Protein AF-A0A0G1YKZ6-F1 (afdb_monomer)

Sequence (191 aa):
MPLIDSRGLFLHATPQAVPLQMFAFTFVRNPLSWYQSHWAYCTKNKRWNEHNPFERQCASDNFHQFLRNALTYFPGGVSNMYRGYLGEEYTLPGGFVGRQERLVEDLILALRMAGETFDETSIRRTPPANLAARLDDFQHRCLYTAELLWEMMQSEGHAMRSLGYDREDLSCFLDQRKHSPLPATNHSTRS

Radius of gyration: 18.94 Å; Cα contacts (8 Å, |Δi|>4): 198; chains: 1; bounding box: 71×39×41 Å

Secondary structure (DSSP, 8-state):
-PPPPTT-------GGGS-TTS--EEEE--HHHHHHHHHHHHHHHT---TTSHHHHHH--SSHHHHHHHHHHH-TTHHHHHHHHHHTTTT--TTSEEEEGGGHHHHHHHHHHHTT----HHHHHHSPPP--GGGSHHHHTTSPBPHHHHHHHHHHTHHHHHHTT-TTS--GGGB-TT---PPPP-------

Foldseek 3Di:
DFDADPLRDGDDCALVNDDLPAADEDADEDQLVVLLLVLLVCLVVVNQDCSDPLSVQLDDPASVSSLVSCCVPPQLNSVVVCCRRCPQLSHRNNYYYHYPVCCLVRVVVRCVSNVHDDDSVVSVPDDDPSCSCVPPVNVQRQADAPVSVVSNCVSNVSCCVSVVVVPDDPVSRHPPVDDDDDDDDPPPPDD

Mean predicted aligned error: 9.51 Å

pLDDT: mean 82.07, std 19.81, range [26.0, 98.38]

Structure (mmCIF, N/CA/C/O backbone):
data_AF-A0A0G1YKZ6-F1
#
_entry.id   AF-A0A0G1YKZ6-F1
#
loop_
_atom_site.group_PDB
_atom_site.id
_atom_site.type_symbol
_atom_site.label_atom_id
_atom_site.label_alt_id
_atom_site.label_comp_id
_atom_site.label_asym_id
_atom_site.label_entity_id
_atom_site.label_seq_id
_atom_site.pdbx_PDB_ins_code
_atom_site.Cartn_x
_atom_site.Cartn_y
_atom_site.Cartn_z
_atom_site.occupancy
_atom_site.B_iso_or_equiv
_atom_site.auth_seq_id
_atom_site.auth_comp_id
_atom_site.auth_asym_id
_atom_site.auth_atom_id
_atom_site.pdbx_PDB_model_num
ATOM 1 N N . MET A 1 1 ? -24.877 10.639 -2.742 1.00 26.00 1 MET A N 1
ATOM 2 C CA . MET A 1 1 ? -23.968 11.266 -3.726 1.00 26.00 1 MET A CA 1
ATOM 3 C C . MET A 1 1 ? -22.581 11.327 -3.108 1.00 26.00 1 MET A C 1
ATOM 5 O O . MET A 1 1 ? -22.472 11.941 -2.055 1.00 26.00 1 MET A O 1
ATOM 9 N N . PRO A 1 2 ? -21.558 10.667 -3.672 1.00 27.84 2 PRO A N 1
ATOM 10 C CA . PRO A 1 2 ? -20.190 10.821 -3.188 1.00 27.84 2 PRO A CA 1
ATOM 11 C C . PRO A 1 2 ? -19.616 12.164 -3.671 1.00 27.84 2 PRO A C 1
ATOM 13 O O . PRO A 1 2 ? -19.809 12.541 -4.826 1.00 27.84 2 PRO A O 1
ATOM 16 N N . LEU A 1 3 ? -18.954 12.897 -2.775 1.00 30.42 3 LEU A N 1
ATOM 17 C CA . LEU A 1 3 ? -18.292 14.173 -3.066 1.00 30.42 3 LEU A CA 1
ATOM 18 C C . LEU A 1 3 ? -16.936 13.893 -3.728 1.00 30.42 3 LEU A C 1
ATOM 20 O O . LEU A 1 3 ? -16.098 13.214 -3.154 1.00 30.42 3 LEU A O 1
ATOM 24 N N . ILE A 1 4 ? -16.720 14.377 -4.945 1.00 28.91 4 ILE A N 1
ATOM 25 C CA . ILE A 1 4 ? -15.466 14.189 -5.686 1.00 28.91 4 ILE A CA 1
ATOM 26 C C . ILE A 1 4 ? -14.576 15.423 -5.441 1.00 28.91 4 ILE A C 1
ATOM 28 O O . ILE A 1 4 ? -15.020 16.547 -5.666 1.00 28.91 4 ILE A O 1
ATOM 32 N N . ASP A 1 5 ? -13.343 15.218 -4.960 1.00 43.19 5 ASP A N 1
ATOM 33 C CA . ASP A 1 5 ? -12.266 16.232 -4.937 1.00 43.19 5 ASP A CA 1
ATOM 34 C C . ASP A 1 5 ? -11.938 16.648 -6.388 1.00 43.19 5 ASP A C 1
ATOM 36 O O . ASP A 1 5 ? -12.015 15.829 -7.306 1.00 43.19 5 ASP A O 1
ATOM 40 N N . SER A 1 6 ? -11.545 17.907 -6.611 1.00 35.72 6 SER A N 1
ATOM 41 C CA . SER A 1 6 ? -11.169 18.479 -7.918 1.00 35.72 6 SER A CA 1
ATOM 42 C C . SER A 1 6 ? -10.059 17.732 -8.690 1.00 35.72 6 SER A C 1
ATOM 44 O O . SER A 1 6 ? -9.779 18.076 -9.836 1.00 35.72 6 SER A O 1
ATOM 46 N N . ARG A 1 7 ? -9.451 16.696 -8.103 1.00 42.34 7 ARG A N 1
ATOM 47 C CA . ARG A 1 7 ? -8.435 15.797 -8.672 1.00 42.34 7 ARG A CA 1
ATOM 48 C C . ARG A 1 7 ? -8.962 14.406 -9.050 1.00 42.34 7 ARG A C 1
ATOM 50 O O . ARG A 1 7 ? -8.168 13.553 -9.433 1.00 42.34 7 ARG A O 1
ATOM 57 N N . GLY A 1 8 ? -10.270 14.148 -8.953 1.00 33.25 8 GLY A N 1
ATOM 58 C CA . GLY A 1 8 ? -10.884 12.904 -9.446 1.00 33.25 8 GLY A CA 1
ATOM 59 C C . GLY A 1 8 ? -10.509 11.635 -8.666 1.00 33.25 8 GLY A C 1
ATOM 60 O O . GLY A 1 8 ? -10.715 10.527 -9.156 1.00 33.25 8 GLY A O 1
ATOM 61 N N . LEU A 1 9 ? -9.967 11.777 -7.455 1.00 37.47 9 LEU A N 1
ATOM 62 C CA . LEU A 1 9 ? -9.686 10.659 -6.558 1.00 37.47 9 LEU A CA 1
ATOM 63 C C . LEU A 1 9 ? -10.944 10.312 -5.756 1.00 37.47 9 LEU A C 1
ATOM 65 O O . LEU A 1 9 ? -11.573 11.180 -5.150 1.00 37.47 9 LEU A O 1
ATOM 69 N N . PHE A 1 10 ? -11.308 9.028 -5.757 1.00 38.62 10 PHE A N 1
ATOM 70 C CA . PHE A 1 10 ? -12.298 8.471 -4.837 1.00 38.62 10 PHE A CA 1
ATOM 71 C C . PHE A 1 10 ? -11.943 8.889 -3.402 1.00 38.62 10 PHE A C 1
ATOM 73 O O . PHE A 1 10 ? -10.772 8.834 -3.030 1.00 38.62 10 PHE A O 1
ATOM 80 N N . LEU A 1 11 ? -12.946 9.319 -2.625 1.00 37.94 11 LEU A N 1
ATOM 81 C CA . LEU A 1 11 ? -12.825 9.741 -1.224 1.00 37.94 11 LEU A CA 1
ATOM 82 C C . LEU A 1 11 ? -12.165 8.652 -0.364 1.00 37.94 11 LEU A C 1
ATOM 84 O O . LEU A 1 11 ? -12.834 7.856 0.289 1.00 37.94 11 LEU A O 1
ATOM 88 N N . HIS A 1 12 ? -10.841 8.640 -0.326 1.00 48.47 12 HIS A N 1
ATOM 89 C CA . HIS A 1 12 ? -10.109 8.210 0.847 1.00 48.47 12 HIS A CA 1
ATOM 90 C C . HIS A 1 12 ? -10.133 9.398 1.803 1.00 48.47 12 HIS A C 1
ATOM 92 O O . HIS A 1 12 ? -9.737 10.498 1.415 1.00 48.47 12 HIS A O 1
ATOM 98 N N . ALA A 1 13 ? -10.627 9.207 3.028 1.00 51.19 13 ALA A N 1
ATOM 99 C CA . ALA A 1 13 ? -10.448 10.208 4.069 1.00 51.19 13 ALA A CA 1
ATOM 100 C C . ALA A 1 13 ? -8.939 10.389 4.255 1.00 51.19 13 ALA A C 1
ATOM 102 O O . ALA A 1 13 ? -8.250 9.490 4.737 1.00 51.19 13 ALA A O 1
ATOM 103 N N . THR A 1 14 ? -8.399 11.509 3.781 1.00 57.12 14 THR A N 1
ATOM 104 C CA . THR A 1 14 ? -7.009 11.842 4.064 1.00 57.12 14 THR A CA 1
ATOM 105 C C . THR A 1 14 ? -6.922 12.235 5.541 1.00 57.12 14 THR A C 1
ATOM 107 O O . THR A 1 14 ? -7.917 12.703 6.099 1.00 57.12 14 THR A O 1
ATOM 110 N N . PRO A 1 15 ? -5.775 12.072 6.215 1.00 56.28 15 PRO A N 1
ATOM 111 C CA . PRO A 1 15 ? -5.650 12.435 7.631 1.00 56.28 15 PRO A CA 1
ATOM 112 C C . PRO A 1 15 ? -6.076 13.873 7.927 1.00 56.28 15 PRO A C 1
ATOM 114 O O . PRO A 1 15 ? -6.596 14.159 8.996 1.00 56.28 15 PRO A O 1
ATOM 117 N N . GLN A 1 16 ? -5.903 14.774 6.956 1.00 58.31 16 GLN A N 1
ATOM 118 C CA . GLN A 1 16 ? -6.308 16.175 7.059 1.00 58.31 16 GLN A CA 1
ATOM 119 C C . GLN A 1 16 ? -7.835 16.361 7.084 1.00 58.31 16 GLN A C 1
ATOM 121 O O . GLN A 1 16 ? -8.311 17.409 7.509 1.00 58.31 16 GLN A O 1
ATOM 126 N N . ALA A 1 17 ? -8.600 15.369 6.620 1.00 59.22 17 ALA A N 1
ATOM 127 C CA . ALA A 1 17 ? -10.060 15.377 6.600 1.00 59.22 17 ALA A CA 1
ATOM 128 C C . ALA A 1 17 ? -10.689 14.782 7.872 1.00 59.22 17 ALA A C 1
ATOM 130 O O . ALA A 1 17 ? -11.903 14.884 8.047 1.00 59.22 17 ALA A O 1
ATOM 131 N N . VAL A 1 18 ? -9.895 14.167 8.758 1.00 60.31 18 VAL A N 1
ATOM 132 C CA . VAL A 1 18 ? -10.382 13.615 10.027 1.00 60.31 18 VAL A CA 1
ATOM 133 C C . VAL A 1 18 ? -10.113 14.629 11.143 1.00 60.31 18 VAL A C 1
ATOM 135 O O . VAL A 1 18 ? -8.953 14.953 11.399 1.00 60.31 18 VAL A O 1
ATOM 138 N N . PRO A 1 19 ? -11.148 15.150 11.830 1.00 64.12 19 PRO A N 1
ATOM 139 C CA . PRO A 1 19 ? -10.956 15.926 13.047 1.00 64.12 19 PRO A CA 1
ATOM 140 C C . PRO A 1 19 ? -10.011 15.202 14.012 1.00 64.12 19 PRO A C 1
ATOM 142 O O . PRO A 1 19 ? -10.262 14.050 14.352 1.00 64.12 19 PRO A O 1
ATOM 145 N N . LEU A 1 20 ? -8.977 15.892 14.511 1.00 63.41 20 LEU A N 1
ATOM 146 C CA . LEU A 1 20 ? -7.957 15.340 15.428 1.00 63.41 20 LEU A CA 1
ATOM 147 C C . LEU A 1 20 ? -8.525 14.712 16.721 1.00 63.41 20 LEU A C 1
ATOM 149 O O . LEU A 1 20 ? -7.788 14.114 17.494 1.00 63.41 20 LEU A O 1
ATOM 153 N N . GLN A 1 21 ? -9.821 14.888 16.978 1.00 67.31 21 GLN A N 1
ATOM 154 C CA . GLN A 1 21 ? -10.541 14.390 18.148 1.00 67.31 21 GLN A CA 1
ATOM 155 C C . GLN A 1 21 ? -11.242 13.043 17.901 1.00 67.31 21 GLN A C 1
ATOM 157 O O . GLN A 1 21 ? -11.802 12.481 18.837 1.00 67.31 21 GLN A O 1
ATOM 162 N N . MET A 1 22 ? -11.246 12.527 16.666 1.00 78.50 22 MET A N 1
ATOM 163 C CA . MET A 1 22 ? -11.822 11.219 16.352 1.00 78.50 22 MET A CA 1
ATOM 164 C C . MET A 1 22 ? -10.727 10.170 16.211 1.00 78.50 22 MET A C 1
ATOM 166 O O . MET A 1 22 ? -9.709 10.405 15.560 1.00 78.50 22 MET A O 1
ATOM 170 N N . PHE A 1 23 ? -10.973 8.990 16.777 1.00 88.38 23 PHE A N 1
ATOM 171 C CA . PHE A 1 23 ? -10.120 7.836 16.539 1.00 88.38 23 PHE A CA 1
ATOM 172 C C . PHE A 1 23 ? -10.149 7.474 15.052 1.00 88.38 23 PHE A C 1
ATOM 174 O O . PHE A 1 23 ? -11.215 7.312 14.455 1.00 88.38 23 PHE A O 1
ATOM 181 N N . ALA A 1 24 ? -8.969 7.336 14.462 1.00 89.88 24 ALA A N 1
ATOM 182 C CA . ALA A 1 24 ? -8.803 6.930 13.079 1.00 89.88 24 ALA A CA 1
ATOM 183 C C . ALA A 1 24 ? -7.905 5.702 13.010 1.00 89.88 24 ALA A C 1
ATOM 185 O O . ALA A 1 24 ? -7.005 5.523 13.829 1.00 89.88 24 ALA A O 1
ATOM 186 N N . PHE A 1 25 ? -8.114 4.866 12.003 1.00 93.62 25 PHE A N 1
ATOM 187 C CA . PHE A 1 25 ? -7.194 3.780 11.718 1.00 93.62 25 PHE A CA 1
ATOM 188 C C . PHE A 1 25 ? -7.059 3.548 10.222 1.00 93.62 25 PHE A C 1
ATOM 190 O O . PHE A 1 25 ? -7.939 3.892 9.433 1.00 93.62 25 PHE A O 1
ATOM 197 N N . THR A 1 26 ? -5.933 2.965 9.834 1.00 94.56 26 THR A N 1
ATOM 198 C CA . THR A 1 26 ? -5.672 2.541 8.460 1.00 94.56 26 THR A CA 1
ATOM 199 C C . THR A 1 26 ? -4.834 1.270 8.452 1.00 94.56 26 THR A C 1
ATOM 201 O O . THR A 1 26 ? -4.255 0.893 9.472 1.00 94.56 26 THR A O 1
ATOM 204 N N . PHE A 1 27 ? -4.762 0.612 7.298 1.00 95.69 27 PHE A N 1
ATOM 205 C CA . PHE A 1 27 ? -3.945 -0.576 7.100 1.00 95.69 27 PHE A CA 1
ATOM 206 C C . PHE A 1 27 ? -2.925 -0.328 6.002 1.00 95.69 27 PHE A C 1
ATOM 208 O O . PHE A 1 27 ? -3.261 0.089 4.893 1.00 95.69 27 PHE A O 1
ATOM 215 N N . VAL A 1 28 ? -1.673 -0.628 6.312 1.00 95.94 28 VAL A N 1
ATOM 216 C CA . VAL A 1 28 ? -0.582 -0.674 5.344 1.00 95.94 28 VAL A CA 1
ATOM 217 C C . VAL A 1 28 ? -0.293 -2.120 4.976 1.00 95.94 28 VAL A C 1
ATOM 219 O O . VAL A 1 28 ? -0.638 -3.050 5.695 1.00 95.94 28 VAL A O 1
ATOM 222 N N . ARG A 1 29 ? 0.372 -2.322 3.850 1.00 95.12 29 ARG A N 1
ATOM 223 C CA . ARG A 1 29 ? 0.839 -3.631 3.393 1.00 95.12 29 ARG A CA 1
ATOM 224 C C . ARG A 1 29 ? 2.345 -3.586 3.184 1.00 95.12 29 ARG A C 1
ATOM 226 O O . ARG A 1 29 ? 2.854 -2.521 2.820 1.00 95.12 29 ARG A O 1
ATOM 233 N N . ASN A 1 30 ? 3.035 -4.715 3.340 1.00 95.38 30 ASN A N 1
ATOM 234 C CA . ASN A 1 30 ? 4.440 -4.838 2.965 1.00 95.38 30 ASN A CA 1
ATOM 235 C C . ASN A 1 30 ? 4.622 -4.284 1.533 1.00 95.38 30 ASN A C 1
ATOM 237 O O . ASN A 1 30 ? 3.974 -4.810 0.614 1.00 95.38 30 ASN A O 1
ATOM 241 N N . PRO A 1 31 ? 5.454 -3.239 1.330 1.00 96.38 31 PRO A N 1
ATOM 242 C CA . PRO A 1 31 ? 5.606 -2.572 0.039 1.00 96.38 31 PRO A CA 1
ATOM 243 C C . PRO A 1 31 ? 5.883 -3.518 -1.130 1.00 96.38 31 PRO A C 1
ATOM 245 O O . PRO A 1 31 ? 5.297 -3.361 -2.197 1.00 96.38 31 PRO A O 1
ATOM 248 N N . LEU A 1 32 ? 6.694 -4.557 -0.928 1.00 95.56 32 LEU A N 1
ATOM 249 C CA . LEU A 1 32 ? 7.014 -5.536 -1.970 1.00 95.56 32 LEU A CA 1
ATOM 250 C C . LEU A 1 32 ? 5.774 -6.351 -2.356 1.00 95.56 32 LEU A C 1
ATOM 252 O O . LEU A 1 32 ? 5.409 -6.468 -3.525 1.00 95.56 32 LEU A O 1
ATOM 256 N N . SER A 1 33 ? 5.035 -6.839 -1.362 1.00 92.81 33 SER A N 1
ATOM 257 C CA . SER A 1 33 ? 3.800 -7.579 -1.626 1.00 92.81 33 SER A CA 1
ATOM 258 C C . SER A 1 33 ? 2.694 -6.705 -2.241 1.00 92.81 33 SER A C 1
ATOM 260 O O . SER A 1 33 ? 1.808 -7.222 -2.930 1.00 92.81 33 SER A O 1
ATOM 262 N N . TRP A 1 34 ? 2.736 -5.385 -2.019 1.00 95.12 34 TRP A N 1
ATOM 263 C CA . TRP A 1 34 ? 1.820 -4.435 -2.646 1.00 95.12 34 TRP A CA 1
ATOM 264 C C . TRP A 1 34 ? 2.008 -4.408 -4.164 1.00 95.12 34 TRP A C 1
ATOM 266 O O . TRP A 1 34 ? 1.021 -4.554 -4.885 1.00 95.12 34 TRP A O 1
ATOM 276 N N . TYR A 1 35 ? 3.250 -4.327 -4.657 1.00 95.50 35 TYR A N 1
ATOM 277 C CA . TYR A 1 35 ? 3.538 -4.324 -6.098 1.00 95.50 35 TYR A CA 1
ATOM 278 C C . TYR A 1 35 ? 3.041 -5.597 -6.788 1.00 95.50 35 TYR A C 1
ATOM 280 O O . TYR A 1 35 ? 2.393 -5.510 -7.831 1.00 95.50 35 TYR A O 1
ATOM 288 N N . GLN A 1 36 ? 3.274 -6.772 -6.191 1.00 93.31 36 GLN A N 1
ATOM 289 C CA . GLN A 1 36 ? 2.740 -8.040 -6.708 1.00 93.31 36 GLN A CA 1
ATOM 290 C C . GLN A 1 36 ? 1.213 -8.006 -6.804 1.00 93.31 36 GLN A C 1
ATOM 292 O O . GLN A 1 36 ? 0.634 -8.378 -7.824 1.00 93.31 36 GLN A O 1
ATOM 297 N N . SER A 1 37 ? 0.557 -7.543 -5.738 1.00 90.94 37 SER A N 1
ATOM 298 C CA . SER A 1 37 ? -0.900 -7.483 -5.658 1.00 90.94 37 SER A CA 1
ATOM 299 C C .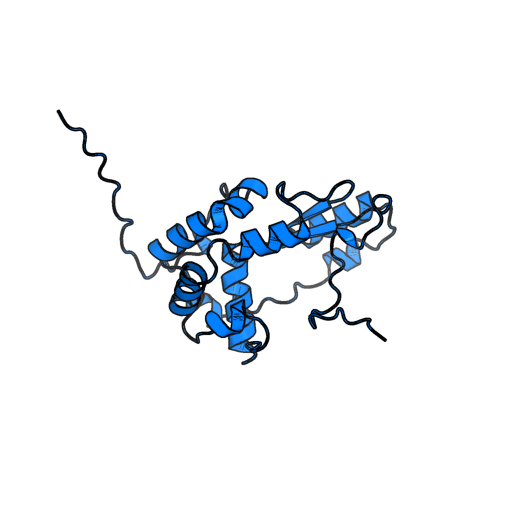 SER A 1 37 ? -1.508 -6.517 -6.660 1.00 90.94 37 SER A C 1
ATOM 301 O O . SER A 1 37 ? -2.494 -6.867 -7.304 1.00 90.94 37 SER A O 1
ATOM 303 N N . HIS A 1 38 ? -0.941 -5.318 -6.772 1.00 92.75 38 HIS A N 1
ATOM 304 C CA . HIS A 1 38 ? -1.394 -4.297 -7.704 1.00 92.75 38 HIS A CA 1
ATOM 305 C C . HIS A 1 38 ? -1.246 -4.810 -9.134 1.00 92.75 38 HIS A C 1
ATOM 307 O O . HIS A 1 38 ? -2.220 -4.853 -9.882 1.00 92.75 38 HIS A O 1
ATOM 313 N N . TRP A 1 39 ? -0.048 -5.271 -9.497 1.00 94.50 39 TRP A N 1
ATOM 314 C CA . TRP A 1 39 ? 0.226 -5.761 -10.841 1.00 94.50 39 TRP A CA 1
ATOM 315 C C . TRP A 1 39 ? -0.687 -6.930 -11.229 1.00 94.50 39 TRP A C 1
ATOM 317 O O . TRP A 1 39 ? -1.272 -6.923 -12.315 1.00 94.50 39 TRP A O 1
ATOM 327 N N . ALA A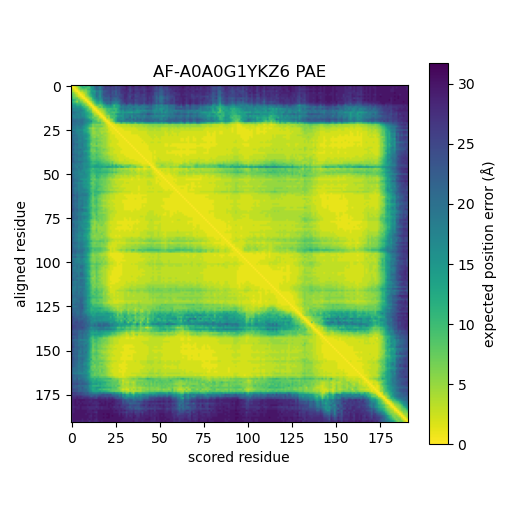 1 40 ? -0.872 -7.904 -10.331 1.00 91.69 40 ALA A N 1
ATOM 328 C CA . ALA A 1 40 ? -1.772 -9.029 -10.565 1.00 91.69 40 ALA A CA 1
ATOM 329 C C . ALA A 1 40 ? -3.230 -8.571 -10.719 1.00 91.69 40 ALA A C 1
ATOM 331 O O . ALA A 1 40 ? -3.933 -9.057 -11.603 1.00 91.69 40 ALA A O 1
ATOM 332 N N . TYR A 1 41 ? -3.688 -7.617 -9.901 1.00 89.50 41 TYR A N 1
ATOM 333 C CA . TYR A 1 41 ? -5.033 -7.052 -10.008 1.00 89.50 41 TYR A CA 1
ATOM 334 C C . TYR A 1 41 ? -5.258 -6.353 -11.358 1.00 89.50 41 TYR A C 1
ATOM 336 O O . TYR A 1 41 ? -6.236 -6.672 -12.041 1.00 89.50 41 TYR A O 1
ATOM 344 N N . CYS A 1 42 ? -4.363 -5.454 -11.772 1.00 90.19 42 CYS A N 1
ATOM 345 C CA . CYS A 1 42 ? -4.517 -4.706 -13.022 1.00 90.19 42 CYS A CA 1
ATOM 346 C C . CYS A 1 42 ? -4.415 -5.624 -14.244 1.00 90.19 42 CYS A C 1
ATOM 348 O O . CYS A 1 42 ? -5.258 -5.557 -15.140 1.00 90.19 42 CYS A O 1
ATOM 350 N N . THR A 1 43 ? -3.457 -6.555 -14.239 1.00 90.12 43 THR A N 1
ATOM 351 C CA . THR A 1 43 ? -3.261 -7.523 -15.329 1.00 90.12 43 THR A CA 1
ATOM 352 C C . THR A 1 43 ? -4.446 -8.482 -15.448 1.00 90.12 43 THR A C 1
ATOM 354 O O . THR A 1 43 ? -4.990 -8.659 -16.538 1.00 90.12 43 THR A O 1
ATOM 357 N N . LYS A 1 44 ? -4.905 -9.072 -14.332 1.00 86.62 44 LYS A N 1
ATOM 358 C CA . LYS A 1 44 ? -6.045 -10.005 -14.325 1.00 86.62 44 LYS A CA 1
ATOM 359 C C . LYS A 1 44 ? -7.311 -9.348 -14.860 1.00 86.62 44 LYS A C 1
ATOM 361 O O . LYS A 1 44 ? -8.035 -9.949 -15.648 1.00 86.62 44 LYS A O 1
ATOM 366 N N . ASN A 1 45 ? -7.586 -8.126 -14.415 1.00 84.38 45 ASN A N 1
ATOM 367 C CA . ASN A 1 45 ? -8.807 -7.424 -14.783 1.00 84.38 45 ASN A CA 1
ATOM 368 C C . ASN A 1 45 ? -8.679 -6.640 -16.096 1.00 84.38 45 ASN A C 1
ATOM 370 O O . ASN A 1 45 ? -9.651 -6.000 -16.489 1.00 84.38 45 ASN A O 1
ATOM 374 N N . LYS A 1 46 ? -7.509 -6.671 -16.760 1.00 84.06 46 LYS A N 1
ATOM 375 C CA . LYS A 1 46 ? -7.175 -5.837 -17.930 1.00 84.06 46 LYS A CA 1
ATOM 376 C C . LYS A 1 46 ? -7.538 -4.366 -17.702 1.00 84.06 46 LYS A C 1
ATOM 378 O O . LYS A 1 46 ? -8.145 -3.714 -18.548 1.00 84.06 46 LYS A O 1
ATOM 383 N N . ARG A 1 47 ? -7.225 -3.873 -16.505 1.00 84.62 47 ARG A N 1
ATOM 384 C CA . ARG A 1 47 ? -7.659 -2.573 -15.989 1.00 84.62 47 ARG A CA 1
ATOM 385 C C . ARG A 1 47 ? -6.466 -1.818 -15.433 1.00 84.62 47 ARG A C 1
ATOM 387 O O . ARG A 1 47 ? -6.257 -1.799 -14.227 1.00 84.62 47 ARG A O 1
ATOM 394 N N . TRP A 1 48 ? -5.711 -1.210 -16.337 1.00 90.12 48 TRP A N 1
ATOM 395 C CA . TRP A 1 48 ? -4.765 -0.152 -16.003 1.00 90.12 48 TRP A CA 1
ATOM 396 C C . TRP A 1 48 ? -5.485 1.191 -16.114 1.00 90.12 48 TRP A C 1
ATOM 398 O O . TRP A 1 48 ? -6.147 1.461 -17.116 1.00 90.12 48 TRP A O 1
ATOM 408 N N . ASN A 1 49 ? -5.392 2.019 -15.084 1.00 88.31 49 ASN A N 1
ATOM 409 C CA . ASN A 1 49 ? -5.996 3.339 -15.055 1.00 88.31 49 ASN A CA 1
ATOM 410 C C . ASN A 1 49 ? -5.074 4.366 -15.727 1.00 88.31 49 ASN A C 1
ATOM 412 O O . ASN A 1 49 ? -4.111 4.841 -15.130 1.00 88.31 49 ASN A O 1
ATOM 416 N N . GLU A 1 50 ? -5.404 4.766 -16.953 1.00 86.94 50 GLU A N 1
ATOM 417 C CA . GLU A 1 50 ? -4.634 5.750 -17.729 1.00 86.94 50 GLU A CA 1
ATOM 418 C C . GLU A 1 50 ? -4.588 7.158 -17.104 1.00 86.94 50 GLU A C 1
ATOM 420 O O . GLU A 1 50 ? -3.671 7.947 -17.371 1.00 86.94 50 GLU A O 1
ATOM 425 N N . HIS A 1 51 ? -5.550 7.481 -16.237 1.00 89.38 51 HIS A N 1
ATOM 426 C CA . HIS A 1 51 ? -5.574 8.748 -15.512 1.00 89.38 51 HIS A CA 1
ATOM 427 C C . HIS A 1 51 ? -4.681 8.728 -14.267 1.00 89.38 51 HIS A C 1
ATOM 429 O O . HIS A 1 51 ? -4.281 9.792 -13.798 1.00 89.38 51 HIS A O 1
ATOM 435 N N . ASN A 1 52 ? -4.321 7.548 -13.754 1.00 87.94 52 ASN A N 1
ATOM 436 C CA . ASN A 1 52 ? -3.358 7.415 -12.669 1.00 87.94 52 ASN A CA 1
ATOM 437 C C . ASN A 1 52 ? -1.925 7.474 -13.249 1.00 87.94 52 ASN A C 1
ATOM 439 O O . ASN A 1 52 ? -1.556 6.602 -14.036 1.00 87.94 52 ASN A O 1
ATOM 443 N N . PRO A 1 53 ? -1.087 8.467 -12.882 1.00 91.56 53 PRO A N 1
ATOM 444 C CA . PRO A 1 53 ? 0.256 8.602 -13.450 1.00 91.56 53 PRO A CA 1
ATOM 445 C C . PRO A 1 53 ? 1.168 7.399 -13.194 1.00 91.56 53 PRO A C 1
ATOM 447 O O . PRO A 1 53 ? 1.959 7.051 -14.068 1.00 91.56 53 PRO A O 1
ATOM 450 N N . PHE A 1 54 ? 1.050 6.765 -12.022 1.00 92.44 54 PHE A N 1
ATOM 451 C CA . PHE A 1 54 ? 1.822 5.572 -11.683 1.00 92.44 54 PHE A CA 1
ATOM 452 C C . PHE A 1 54 ? 1.428 4.412 -12.595 1.00 92.44 54 PHE A C 1
ATOM 454 O O . PHE A 1 54 ? 2.287 3.818 -13.239 1.00 92.44 54 PHE A O 1
ATOM 461 N N . GLU A 1 55 ? 0.132 4.123 -12.719 1.00 92.94 55 GLU A N 1
ATOM 462 C CA . GLU A 1 55 ? -0.334 3.031 -13.577 1.00 92.94 55 GLU A CA 1
ATOM 463 C C . GLU A 1 55 ? -0.017 3.292 -15.048 1.00 92.94 55 GLU A C 1
ATOM 465 O O . GLU A 1 55 ? 0.526 2.414 -15.711 1.00 92.94 55 GLU A O 1
ATOM 470 N N . ARG A 1 56 ? -0.263 4.509 -15.547 1.00 93.56 56 ARG A N 1
ATOM 471 C CA . ARG A 1 56 ? 0.031 4.881 -16.937 1.00 93.56 56 ARG A CA 1
ATOM 472 C C . ARG A 1 56 ? 1.497 4.659 -17.309 1.00 93.56 56 ARG A C 1
ATOM 474 O O . ARG A 1 56 ? 1.778 4.199 -18.410 1.00 93.56 56 ARG A O 1
ATOM 481 N N . GLN A 1 57 ? 2.423 5.010 -16.422 1.00 95.50 57 GLN A N 1
ATOM 482 C CA . GLN A 1 57 ? 3.853 4.942 -16.715 1.00 95.50 57 GLN A CA 1
ATOM 483 C C . GLN A 1 57 ? 4.455 3.560 -16.420 1.00 95.50 57 GLN A C 1
ATOM 485 O O . GLN A 1 57 ? 5.424 3.155 -17.063 1.00 95.50 57 GLN A O 1
ATOM 490 N N . CYS A 1 58 ? 3.907 2.841 -15.437 1.00 96.50 58 CYS A N 1
ATOM 491 C CA . CYS A 1 58 ? 4.452 1.563 -14.993 1.00 96.50 58 CYS A CA 1
ATOM 492 C C . CYS A 1 58 ? 3.821 0.351 -15.682 1.00 96.50 58 CYS A C 1
ATOM 494 O O . CYS A 1 58 ? 4.470 -0.696 -15.707 1.00 96.50 58 CYS A O 1
ATOM 496 N N . ALA A 1 59 ? 2.609 0.471 -16.241 1.00 95.12 59 ALA A N 1
ATOM 497 C CA . ALA A 1 59 ? 1.855 -0.636 -16.831 1.00 95.12 59 ALA A CA 1
ATOM 498 C C . ALA A 1 59 ? 2.699 -1.506 -17.776 1.00 95.12 59 ALA A C 1
ATOM 500 O O . ALA A 1 59 ? 3.366 -1.023 -18.691 1.00 95.12 59 ALA A O 1
ATOM 501 N N . SER A 1 60 ? 2.656 -2.818 -17.545 1.00 94.56 60 SER A N 1
ATOM 502 C CA . SER A 1 60 ? 3.299 -3.825 -18.387 1.00 94.56 60 SER A CA 1
ATOM 503 C C . SER A 1 60 ? 2.733 -5.209 -18.081 1.00 94.56 60 SER A C 1
ATOM 505 O O . SER A 1 60 ? 2.483 -5.526 -16.919 1.00 94.56 60 SER A O 1
ATOM 507 N N . ASP A 1 61 ? 2.606 -6.068 -19.093 1.00 91.56 61 ASP A N 1
ATOM 508 C CA . ASP A 1 61 ? 2.230 -7.483 -18.924 1.00 91.56 61 ASP A CA 1
ATOM 509 C C . ASP A 1 61 ? 3.384 -8.361 -18.402 1.00 91.56 61 ASP A C 1
ATOM 511 O O . ASP A 1 61 ? 3.205 -9.554 -18.123 1.00 91.56 61 ASP A O 1
ATOM 515 N N . ASN A 1 62 ? 4.578 -7.778 -18.259 1.00 93.00 62 ASN A N 1
ATOM 516 C CA . ASN A 1 62 ? 5.740 -8.391 -17.634 1.00 93.00 62 ASN A CA 1
ATOM 517 C C . ASN A 1 62 ? 5.989 -7.745 -16.263 1.00 93.00 62 ASN A C 1
ATOM 519 O O . ASN A 1 62 ? 6.283 -6.552 -16.174 1.00 93.00 62 ASN A O 1
ATOM 523 N N . PHE A 1 63 ? 5.922 -8.548 -15.198 1.00 94.94 63 PHE A N 1
ATOM 524 C CA . PHE A 1 63 ? 6.092 -8.065 -13.826 1.00 94.94 63 PHE A CA 1
ATOM 525 C C . PHE A 1 63 ? 7.451 -7.389 -13.588 1.00 94.94 63 PHE A C 1
ATOM 527 O O . PHE A 1 63 ? 7.514 -6.344 -12.949 1.00 94.94 63 PHE A O 1
ATOM 534 N N . HIS A 1 64 ? 8.542 -7.931 -14.136 1.00 96.00 64 HIS A N 1
ATOM 535 C CA . HIS A 1 64 ? 9.881 -7.351 -13.977 1.00 96.00 64 HIS A CA 1
ATOM 536 C C . HIS A 1 64 ? 9.993 -5.997 -14.672 1.00 96.00 64 HIS A C 1
ATOM 538 O O . HIS A 1 64 ? 10.571 -5.073 -14.106 1.00 96.00 64 HIS A O 1
ATOM 544 N N . GLN A 1 65 ? 9.395 -5.846 -15.856 1.00 97.44 65 GLN A N 1
ATOM 545 C CA . GLN A 1 65 ? 9.356 -4.551 -16.534 1.00 97.44 65 GLN A CA 1
ATOM 546 C C . GLN A 1 65 ? 8.506 -3.536 -15.760 1.00 97.44 65 GLN A C 1
ATOM 548 O O . GLN A 1 65 ? 8.918 -2.388 -15.623 1.00 97.44 65 GLN A O 1
ATOM 553 N N . PHE A 1 66 ? 7.365 -3.957 -15.208 1.00 97.62 66 PHE A N 1
ATOM 554 C CA . PHE A 1 66 ? 6.554 -3.116 -14.325 1.00 97.62 66 PHE A CA 1
ATOM 555 C C . PHE A 1 66 ? 7.361 -2.607 -13.117 1.00 97.62 66 PHE A C 1
ATOM 557 O O . PHE A 1 66 ? 7.349 -1.410 -12.834 1.00 97.62 66 PHE A O 1
ATOM 564 N N . LEU A 1 67 ? 8.126 -3.482 -12.453 1.00 97.81 67 LEU A N 1
ATOM 565 C CA . LEU A 1 67 ? 9.004 -3.093 -11.343 1.00 97.81 67 LEU A CA 1
ATOM 566 C C . LEU A 1 67 ? 10.117 -2.132 -11.787 1.00 97.81 67 LEU A C 1
ATOM 568 O O . LEU A 1 67 ? 10.354 -1.128 -11.123 1.00 97.81 67 LEU A O 1
ATOM 572 N N . ARG A 1 68 ? 10.774 -2.389 -12.928 1.00 98.38 68 ARG A N 1
ATOM 573 C CA . ARG A 1 68 ? 11.808 -1.485 -13.469 1.00 98.38 68 ARG A CA 1
ATOM 574 C C . ARG A 1 68 ? 11.245 -0.105 -13.801 1.00 98.38 68 ARG A C 1
ATOM 576 O O . ARG A 1 68 ? 11.897 0.901 -13.523 1.00 98.38 68 ARG A O 1
ATOM 583 N N . ASN A 1 69 ? 10.030 -0.043 -14.339 1.00 98.19 69 ASN A N 1
ATOM 584 C CA . ASN A 1 69 ? 9.340 1.223 -14.562 1.00 98.19 69 ASN A CA 1
ATOM 585 C C . ASN A 1 69 ? 9.058 1.933 -13.228 1.00 98.19 69 ASN A C 1
ATOM 587 O O . ASN A 1 69 ? 9.335 3.124 -13.113 1.00 98.19 69 ASN A O 1
ATOM 591 N N . ALA A 1 70 ? 8.586 1.209 -12.206 1.00 98.00 70 ALA A N 1
ATOM 592 C CA . ALA A 1 70 ? 8.366 1.781 -10.878 1.00 98.00 70 ALA A CA 1
ATOM 593 C C . ALA A 1 70 ? 9.661 2.358 -10.281 1.00 98.00 70 ALA A C 1
ATOM 595 O O . ALA A 1 70 ? 9.661 3.504 -9.848 1.00 98.00 70 ALA A O 1
ATOM 596 N N . LEU A 1 71 ? 10.783 1.631 -10.350 1.00 98.19 71 LEU A N 1
ATOM 597 C CA . LEU A 1 71 ? 12.096 2.122 -9.906 1.00 98.19 71 LEU A CA 1
ATOM 598 C C . LEU A 1 71 ? 12.545 3.382 -10.653 1.00 98.19 71 LEU A C 1
ATOM 600 O O . LEU A 1 71 ? 13.117 4.284 -10.048 1.00 98.19 71 LEU A O 1
ATOM 604 N N . THR A 1 72 ? 12.286 3.436 -11.960 1.00 97.88 72 THR A N 1
ATOM 605 C CA . THR A 1 72 ? 12.739 4.528 -12.830 1.00 97.88 72 THR A CA 1
ATOM 606 C C . THR A 1 72 ? 11.922 5.799 -12.622 1.00 97.88 72 THR A C 1
ATOM 608 O O . THR A 1 72 ? 12.482 6.886 -12.512 1.00 97.88 72 THR A O 1
ATOM 611 N N . TYR A 1 73 ? 10.594 5.678 -12.596 1.00 97.31 73 TYR A N 1
ATOM 612 C CA . TYR A 1 73 ? 9.694 6.833 -12.634 1.00 97.31 73 TYR A CA 1
ATOM 613 C C . TYR A 1 73 ? 9.126 7.209 -11.265 1.00 97.31 73 TYR A C 1
ATOM 615 O O . TYR A 1 73 ? 8.752 8.361 -11.056 1.00 97.31 73 TYR A O 1
ATOM 623 N N . PHE A 1 74 ? 9.062 6.256 -10.334 1.00 97.25 74 PHE A N 1
ATOM 624 C CA . PHE A 1 74 ? 8.473 6.433 -9.007 1.00 97.25 74 PHE A CA 1
ATOM 625 C C . PHE A 1 74 ? 9.331 5.762 -7.920 1.00 97.25 74 PHE A C 1
ATOM 627 O O . PHE A 1 74 ? 8.839 4.871 -7.222 1.00 97.25 74 PHE A O 1
ATOM 634 N N . PRO A 1 75 ? 10.607 6.160 -7.743 1.00 97.31 75 PRO A N 1
ATOM 635 C CA . PRO A 1 75 ? 11.432 5.624 -6.666 1.00 97.31 75 PRO A CA 1
ATOM 636 C C . PRO A 1 75 ? 10.770 5.883 -5.302 1.00 97.31 75 PRO A C 1
ATOM 638 O O . PRO A 1 75 ? 10.330 6.998 -5.006 1.00 97.31 75 PRO A O 1
ATOM 641 N N . GLY A 1 76 ? 10.659 4.833 -4.488 1.00 96.44 76 GLY A N 1
ATOM 642 C CA . GLY A 1 76 ? 9.900 4.839 -3.238 1.00 96.44 76 GLY A CA 1
ATOM 643 C C . GLY A 1 76 ? 8.400 5.059 -3.428 1.00 96.44 76 GLY A C 1
ATOM 644 O O . GLY A 1 76 ? 7.776 5.692 -2.583 1.00 96.44 76 GLY A O 1
ATOM 645 N N . GLY A 1 77 ? 7.814 4.620 -4.544 1.00 96.12 77 GLY A N 1
ATOM 646 C CA . GLY A 1 77 ? 6.419 4.879 -4.901 1.00 96.12 77 GLY A CA 1
ATOM 647 C C . GLY A 1 77 ? 5.420 4.520 -3.799 1.00 96.12 77 GLY A C 1
ATOM 648 O O . GLY A 1 77 ? 4.587 5.354 -3.435 1.00 96.12 77 GLY A O 1
ATOM 649 N N . VAL A 1 78 ? 5.531 3.324 -3.210 1.00 97.00 78 VAL A N 1
ATOM 650 C CA . VAL A 1 78 ? 4.629 2.896 -2.125 1.00 97.00 78 VAL A CA 1
ATOM 651 C C . VAL A 1 78 ? 4.927 3.658 -0.838 1.00 97.00 78 VAL A C 1
ATOM 653 O O . VAL A 1 78 ? 4.004 4.077 -0.141 1.00 97.00 78 VAL A O 1
ATOM 656 N N . SER A 1 79 ? 6.201 3.903 -0.547 1.00 96.50 79 SER A N 1
ATOM 657 C CA . SER A 1 79 ? 6.631 4.706 0.595 1.00 96.50 79 SER A CA 1
ATOM 658 C C . SER A 1 79 ? 6.046 6.114 0.535 1.00 96.50 79 SER A C 1
ATOM 660 O O . SER A 1 79 ? 5.373 6.555 1.461 1.00 96.50 79 SER A O 1
ATOM 662 N N . ASN A 1 80 ? 6.208 6.802 -0.590 1.00 95.38 80 ASN A N 1
ATOM 663 C CA . ASN A 1 80 ? 5.683 8.145 -0.804 1.00 95.38 80 ASN A CA 1
ATOM 664 C C . ASN A 1 80 ? 4.150 8.171 -0.741 1.00 95.38 80 ASN A C 1
ATOM 666 O O . ASN A 1 80 ? 3.579 9.105 -0.180 1.00 95.38 80 ASN A O 1
ATOM 670 N N . MET A 1 81 ? 3.483 7.132 -1.255 1.00 94.25 81 MET A N 1
ATOM 671 C CA . MET A 1 81 ? 2.037 6.978 -1.113 1.00 94.25 81 MET A CA 1
ATOM 672 C C . MET A 1 81 ? 1.631 6.877 0.364 1.00 94.25 81 MET A C 1
ATOM 674 O O . MET A 1 81 ? 0.780 7.642 0.808 1.00 94.25 81 MET A O 1
ATOM 678 N N . TYR A 1 82 ? 2.254 5.990 1.145 1.00 95.19 82 TYR A N 1
ATOM 679 C CA . TYR A 1 82 ? 1.971 5.858 2.579 1.00 95.19 82 TYR A CA 1
ATOM 680 C C . TYR A 1 82 ? 2.289 7.136 3.353 1.00 95.19 82 TYR A C 1
ATOM 682 O O . TYR A 1 82 ? 1.469 7.561 4.161 1.00 95.19 82 TYR A O 1
ATOM 690 N N . ARG A 1 83 ? 3.408 7.804 3.058 1.00 92.56 83 ARG A N 1
ATOM 691 C CA . ARG A 1 83 ? 3.755 9.114 3.628 1.00 92.56 83 ARG A CA 1
ATOM 692 C C . ARG A 1 83 ? 2.662 10.153 3.367 1.00 92.56 83 ARG A C 1
ATOM 694 O O . ARG A 1 83 ? 2.323 10.915 4.265 1.00 92.56 83 ARG A O 1
ATOM 701 N N . GLY A 1 84 ? 2.057 10.159 2.177 1.00 89.88 84 GLY A N 1
ATOM 702 C CA . GLY A 1 84 ? 0.925 11.040 1.864 1.00 89.88 84 GLY A CA 1
ATOM 703 C C . GLY A 1 84 ? -0.283 10.850 2.795 1.00 89.88 84 GLY A C 1
ATOM 704 O O . GLY A 1 84 ? -1.015 11.807 3.049 1.00 89.88 84 GLY A O 1
ATOM 705 N N . TYR A 1 85 ? -0.459 9.642 3.343 1.00 88.19 85 TYR A N 1
ATOM 706 C CA . TYR A 1 85 ? -1.537 9.286 4.272 1.00 88.19 85 TYR A CA 1
ATOM 707 C C . TYR A 1 85 ? -1.119 9.191 5.742 1.00 88.19 85 TYR A C 1
ATOM 709 O O . TYR A 1 85 ? -1.989 9.080 6.590 1.00 88.19 85 TYR A O 1
ATOM 717 N N . LEU A 1 86 ? 0.165 9.173 6.079 1.00 90.38 86 LEU A N 1
ATOM 718 C CA . LEU A 1 86 ? 0.630 8.950 7.457 1.00 90.38 86 LEU A CA 1
ATOM 719 C C . LEU A 1 86 ? 1.641 10.008 7.925 1.00 90.38 86 LEU A C 1
ATOM 721 O O . LEU A 1 86 ? 2.153 9.949 9.039 1.00 90.38 86 LEU A O 1
ATOM 725 N N . GLY A 1 87 ? 1.967 10.973 7.067 1.00 89.31 87 GLY A N 1
ATOM 726 C CA . GLY A 1 87 ? 3.051 11.915 7.313 1.00 89.31 87 GLY A CA 1
ATOM 727 C C . GLY A 1 87 ? 4.430 11.249 7.325 1.00 89.31 87 GLY A C 1
ATOM 728 O O . GLY A 1 87 ? 4.588 10.065 7.021 1.00 89.31 87 GLY A O 1
ATOM 729 N N . GLU A 1 88 ? 5.448 12.038 7.668 1.00 89.06 88 GLU A N 1
ATOM 730 C CA . GLU A 1 88 ? 6.856 11.610 7.639 1.00 89.06 88 GLU A CA 1
ATOM 731 C C . GLU A 1 88 ? 7.181 10.495 8.631 1.00 89.06 88 GLU A C 1
ATOM 733 O O . GLU A 1 88 ? 8.010 9.637 8.343 1.00 89.06 88 GLU A O 1
ATOM 738 N N . GLU A 1 89 ? 6.483 10.462 9.763 1.00 88.94 89 GLU A N 1
ATOM 739 C CA . GLU A 1 89 ? 6.713 9.469 10.813 1.00 88.94 89 GLU A CA 1
ATOM 740 C C . GLU A 1 89 ? 5.982 8.146 10.554 1.00 88.94 89 GLU A C 1
ATOM 742 O O . GLU A 1 89 ? 6.151 7.193 11.307 1.00 88.94 89 GLU A O 1
ATOM 747 N N . TYR A 1 90 ? 5.165 8.059 9.496 1.00 91.62 90 TYR A N 1
ATOM 748 C CA . TYR A 1 90 ? 4.350 6.877 9.188 1.00 91.62 90 TYR A CA 1
ATOM 749 C C . TYR A 1 90 ? 3.437 6.487 10.359 1.00 91.62 90 TYR A C 1
ATOM 751 O O . TYR A 1 90 ? 3.193 5.311 10.630 1.00 91.62 90 TYR A O 1
ATOM 759 N N . THR A 1 91 ? 2.915 7.497 11.054 1.00 89.69 91 THR A N 1
ATOM 760 C CA . THR A 1 91 ? 2.033 7.327 12.206 1.00 89.69 91 THR A CA 1
ATOM 761 C C . THR A 1 91 ? 0.701 8.018 11.971 1.00 89.69 91 THR A C 1
ATOM 763 O O . THR A 1 91 ? 0.548 8.860 11.091 1.00 89.69 91 THR A O 1
ATOM 766 N N . LEU A 1 92 ? -0.294 7.651 12.771 1.00 88.00 92 LEU A N 1
ATOM 767 C CA . LEU A 1 92 ? -1.586 8.314 12.773 1.00 88.00 92 LEU A CA 1
ATOM 768 C C . LEU A 1 92 ? -1.798 8.902 14.172 1.00 88.00 92 LEU A C 1
ATOM 770 O O . LEU A 1 92 ? -2.054 8.138 15.105 1.00 88.00 92 LEU A O 1
ATOM 774 N N . PRO A 1 93 ? -1.629 10.224 14.363 1.00 84.44 93 PRO A N 1
ATOM 775 C CA . PRO A 1 93 ? -1.802 10.846 15.671 1.00 84.44 93 PRO A CA 1
ATOM 776 C C . PRO A 1 93 ? -3.189 10.545 16.246 1.00 84.44 93 PRO A C 1
ATOM 778 O O . PRO A 1 93 ? -4.196 10.793 15.590 1.00 84.44 93 PRO A O 1
ATOM 781 N N . GLY A 1 94 ? -3.239 9.984 17.457 1.00 81.69 94 GLY A N 1
ATOM 782 C CA . GLY A 1 94 ? -4.502 9.581 18.093 1.00 81.69 94 GLY A CA 1
ATOM 783 C C . GLY A 1 94 ? -5.207 8.394 17.423 1.00 81.69 94 GLY A C 1
ATOM 784 O O . GLY A 1 94 ? -6.374 8.139 17.712 1.00 81.69 94 GLY A O 1
ATOM 785 N N . GLY A 1 95 ? -4.518 7.675 16.534 1.00 90.69 95 GLY A N 1
ATOM 786 C CA . GLY A 1 95 ? -5.070 6.575 15.757 1.00 90.69 95 GLY A CA 1
ATOM 787 C C . GLY A 1 95 ? -4.222 5.307 15.787 1.00 90.69 95 GLY A C 1
ATOM 788 O O . GLY A 1 95 ? -3.331 5.135 16.619 1.00 90.69 95 GLY A O 1
ATOM 789 N N . PHE A 1 96 ? -4.518 4.401 14.858 1.00 94.62 96 PHE A N 1
ATOM 790 C CA . PHE A 1 96 ? -3.862 3.102 14.740 1.00 94.62 96 PHE A CA 1
ATOM 791 C C . PHE A 1 96 ? -3.471 2.788 13.290 1.00 94.62 96 PHE A C 1
ATOM 793 O O . PHE A 1 96 ? -4.253 2.979 12.359 1.00 94.62 96 PHE A O 1
ATOM 800 N N . VAL A 1 97 ? -2.257 2.274 13.093 1.00 96.12 97 VAL A N 1
ATOM 801 C CA . VAL A 1 97 ? -1.775 1.802 11.789 1.00 96.12 97 VAL A CA 1
ATOM 802 C C . VAL A 1 97 ? -1.579 0.293 11.873 1.00 96.12 97 VAL A C 1
ATOM 804 O O . VAL A 1 97 ? -0.614 -0.182 12.468 1.00 96.12 97 VAL A O 1
ATOM 807 N N . GLY A 1 98 ? -2.518 -0.453 11.297 1.00 96.06 98 GLY A N 1
ATOM 808 C CA . GLY A 1 98 ? -2.465 -1.909 11.210 1.00 96.06 98 GLY A CA 1
ATOM 809 C C . GLY A 1 98 ? -1.785 -2.402 9.934 1.00 96.06 98 GLY A C 1
ATOM 810 O O . GLY A 1 98 ? -1.433 -1.626 9.043 1.00 96.06 98 GLY A O 1
ATOM 811 N N . ARG A 1 99 ? -1.642 -3.720 9.816 1.00 95.06 99 ARG A N 1
ATOM 812 C CA . ARG A 1 99 ? -1.025 -4.407 8.682 1.00 95.06 99 ARG A CA 1
ATOM 813 C C . ARG A 1 99 ? -2.014 -5.324 7.971 1.00 95.06 99 ARG A C 1
ATOM 815 O O . ARG A 1 99 ? -2.719 -6.113 8.597 1.00 95.06 99 ARG A O 1
ATOM 822 N N . GLN A 1 100 ? -2.010 -5.291 6.643 1.00 93.88 100 GLN A N 1
ATOM 823 C CA . GLN A 1 100 ? -2.833 -6.160 5.800 1.00 93.88 100 GLN A CA 1
ATOM 824 C C . GLN A 1 100 ? -2.524 -7.648 6.038 1.00 93.88 100 GLN A C 1
ATOM 826 O O . GLN A 1 100 ? -3.407 -8.499 5.947 1.00 93.88 100 GLN A O 1
ATOM 831 N N . GLU A 1 101 ? -1.277 -7.973 6.369 1.00 91.44 101 GLU A N 1
ATOM 832 C CA . GLU A 1 101 ? -0.797 -9.320 6.684 1.00 91.44 101 GLU A CA 1
ATOM 833 C C . GLU A 1 101 ? -1.454 -9.890 7.950 1.00 91.44 101 GLU A C 1
ATOM 835 O O . GLU A 1 101 ? -1.533 -11.108 8.109 1.00 91.44 101 GLU A O 1
ATOM 840 N N . ARG A 1 102 ? -1.962 -9.016 8.828 1.00 92.69 102 ARG A N 1
ATOM 841 C CA . ARG A 1 102 ? -2.654 -9.345 10.081 1.00 92.69 102 ARG A CA 1
ATOM 842 C C . ARG A 1 102 ? -4.048 -8.718 10.142 1.00 92.69 102 ARG A C 1
ATOM 844 O O . ARG A 1 102 ? -4.572 -8.511 11.232 1.00 92.69 102 ARG A O 1
ATOM 851 N N . LEU A 1 103 ? -4.656 -8.451 8.979 1.00 93.94 103 LEU A N 1
ATOM 852 C CA . LEU A 1 103 ? -5.838 -7.592 8.836 1.00 93.94 103 LEU A CA 1
ATOM 853 C C . LEU A 1 103 ? -6.955 -7.901 9.840 1.00 93.94 103 LEU A C 1
ATOM 855 O O . LEU A 1 103 ? -7.509 -6.981 10.424 1.00 93.94 103 LEU A O 1
ATOM 859 N N . VAL A 1 104 ? -7.286 -9.179 10.042 1.00 95.62 104 VAL A N 1
ATOM 860 C CA . VAL A 1 104 ? -8.349 -9.589 10.975 1.00 95.62 104 VAL A CA 1
ATOM 861 C C . VAL A 1 104 ? -8.020 -9.171 12.407 1.00 95.62 104 VAL A C 1
ATOM 863 O O . VAL A 1 104 ? -8.847 -8.544 13.063 1.00 95.62 104 VAL A O 1
ATOM 866 N N . GLU A 1 105 ? -6.815 -9.483 12.885 1.00 97.12 105 GLU A N 1
ATOM 867 C CA . GLU A 1 105 ? -6.406 -9.159 14.256 1.00 97.12 105 GLU A CA 1
ATOM 868 C C . GLU A 1 105 ? -6.273 -7.651 14.457 1.00 97.12 105 GLU A C 1
ATOM 870 O O . GLU A 1 105 ? -6.735 -7.113 15.462 1.00 97.12 105 GLU A O 1
ATOM 875 N N . ASP A 1 106 ? -5.693 -6.963 13.478 1.00 97.31 106 ASP A N 1
ATOM 876 C CA . ASP A 1 106 ? -5.456 -5.527 13.554 1.00 97.31 106 ASP A CA 1
ATOM 877 C C . ASP A 1 106 ? -6.764 -4.731 13.424 1.00 97.31 106 ASP A C 1
ATOM 879 O O . ASP A 1 106 ? -6.919 -3.698 14.071 1.00 97.31 106 ASP A O 1
ATOM 883 N N . LEU A 1 107 ? -7.748 -5.227 12.665 1.00 97.12 107 LEU A N 1
ATOM 884 C CA . LEU A 1 107 ? -9.093 -4.649 12.625 1.00 97.12 107 LEU A CA 1
ATOM 885 C C . LEU A 1 107 ? -9.817 -4.818 13.962 1.00 97.12 107 LEU A C 1
ATOM 887 O O . LEU A 1 107 ? -10.378 -3.853 14.474 1.00 97.12 107 LEU A O 1
ATOM 891 N N . ILE A 1 108 ? -9.789 -6.020 14.545 1.00 97.69 108 ILE A N 1
ATOM 892 C CA . ILE A 1 108 ? -10.381 -6.284 15.866 1.00 97.69 108 ILE A CA 1
ATOM 893 C C . ILE A 1 108 ? -9.748 -5.368 16.920 1.00 97.69 108 ILE A C 1
ATOM 895 O O . ILE A 1 108 ? -10.458 -4.795 17.748 1.00 97.69 108 ILE A O 1
ATOM 899 N N . LEU A 1 109 ? -8.424 -5.198 16.882 1.00 97.31 109 LEU A N 1
ATOM 900 C CA . LEU A 1 109 ? -7.712 -4.294 17.779 1.00 97.31 109 LEU A CA 1
ATOM 901 C C . LEU A 1 109 ? -8.145 -2.836 17.573 1.00 97.31 109 LEU A C 1
ATOM 903 O O . LEU A 1 109 ? -8.492 -2.175 18.550 1.00 97.31 109 LEU A O 1
ATOM 907 N N . ALA A 1 110 ? -8.188 -2.357 16.328 1.00 96.88 110 ALA A N 1
ATOM 908 C CA . ALA A 1 110 ? -8.605 -0.993 16.008 1.00 96.88 110 ALA A CA 1
ATOM 909 C C . ALA A 1 110 ? -10.034 -0.691 16.488 1.00 96.88 110 ALA A C 1
ATOM 911 O O . ALA A 1 110 ? -10.266 0.341 17.111 1.00 96.88 110 ALA A O 1
ATOM 912 N N . LEU A 1 111 ? -10.981 -1.608 16.265 1.00 96.31 111 LEU A N 1
ATOM 913 C CA . LEU A 1 111 ? -12.369 -1.448 16.712 1.00 96.31 111 LEU A CA 1
ATOM 914 C C . LEU A 1 111 ? -12.479 -1.411 18.243 1.00 96.31 111 LEU A C 1
ATOM 916 O O . LEU A 1 111 ? -13.215 -0.593 18.789 1.00 96.31 111 LEU A O 1
ATOM 920 N N . ARG A 1 112 ? -11.701 -2.236 18.957 1.00 96.50 112 ARG A N 1
ATOM 921 C CA . ARG A 1 112 ? -11.635 -2.176 20.427 1.00 96.50 112 ARG A CA 1
ATOM 922 C C . ARG A 1 112 ? -11.047 -0.857 20.922 1.00 96.50 112 ARG A C 1
ATOM 924 O O . ARG A 1 112 ? -11.567 -0.295 21.879 1.00 96.50 112 ARG A O 1
ATOM 931 N N . MET A 1 113 ? -9.990 -0.355 20.279 1.00 94.56 113 MET A N 1
ATOM 932 C CA . MET A 1 113 ? -9.395 0.948 20.608 1.00 94.56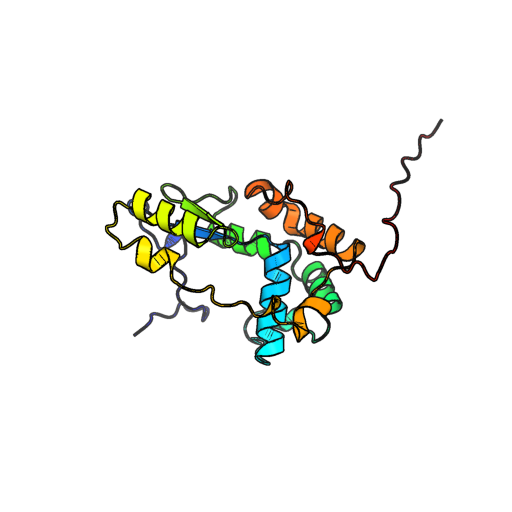 113 MET A CA 1
ATOM 933 C C . MET A 1 113 ? -10.375 2.104 20.369 1.00 94.56 113 MET A C 1
ATOM 935 O O . MET A 1 113 ? -10.373 3.064 21.133 1.00 94.56 113 MET A O 1
ATOM 939 N N . ALA A 1 114 ? -11.238 1.982 19.358 1.00 92.88 114 ALA A N 1
ATOM 940 C CA . ALA A 1 114 ? -12.314 2.928 19.080 1.00 92.88 114 ALA A CA 1
ATOM 941 C C . ALA A 1 114 ? -13.479 2.860 20.091 1.00 92.88 114 ALA A C 1
ATOM 943 O O . ALA A 1 114 ? -14.346 3.729 20.076 1.00 92.88 114 ALA A O 1
ATOM 944 N N . GLY A 1 115 ? -13.520 1.844 20.963 1.00 94.50 115 GLY A N 1
ATOM 945 C CA . GLY A 1 115 ? -14.645 1.605 21.872 1.00 94.50 115 GLY A CA 1
ATOM 946 C C . GLY A 1 115 ? -15.897 1.059 21.176 1.00 94.50 115 GLY A C 1
ATOM 947 O O . GLY A 1 115 ? -16.985 1.116 21.746 1.00 94.50 115 GLY A O 1
ATOM 948 N N . GLU A 1 116 ? -15.757 0.535 19.956 1.00 95.12 116 GLU A N 1
ATOM 949 C CA . GLU A 1 116 ? -16.875 0.019 19.169 1.00 95.12 116 GLU A CA 1
ATOM 950 C C . GLU A 1 116 ? -17.359 -1.340 19.682 1.00 95.12 116 GLU A C 1
ATOM 952 O O . GLU A 1 116 ? -16.586 -2.180 20.153 1.00 95.12 116 GLU A O 1
ATOM 957 N N . THR A 1 117 ? -18.658 -1.589 19.517 1.00 96.62 117 THR A N 1
ATOM 958 C CA . THR A 1 117 ? -19.258 -2.909 19.757 1.00 96.62 117 THR A CA 1
ATOM 959 C C . THR A 1 117 ? -19.424 -3.649 18.434 1.00 96.62 117 THR A C 1
ATOM 961 O O . THR A 1 117 ? -19.975 -3.111 17.477 1.00 96.62 117 THR A O 1
ATOM 964 N N . PHE A 1 118 ? -18.929 -4.884 18.352 1.00 96.38 118 PHE A N 1
ATOM 965 C CA . PHE A 1 118 ? -18.945 -5.668 17.116 1.00 96.38 118 PHE A CA 1
ATOM 966 C C . PHE A 1 118 ? -18.955 -7.176 17.394 1.00 96.38 118 PHE A C 1
ATOM 968 O O . PHE A 1 118 ? -18.558 -7.631 18.467 1.00 96.38 118 PHE A O 1
ATOM 975 N N . ASP A 1 119 ? -19.384 -7.961 16.403 1.00 97.19 119 ASP A N 1
ATOM 976 C CA . ASP A 1 119 ? -19.302 -9.423 16.442 1.00 97.19 119 ASP A CA 1
ATOM 977 C C . ASP A 1 119 ? -17.934 -9.897 15.934 1.00 97.19 119 ASP A C 1
ATOM 979 O O . ASP A 1 119 ? -17.689 -10.033 14.732 1.00 97.19 119 ASP A O 1
ATOM 983 N N . GLU A 1 120 ? -17.033 -10.175 16.873 1.00 96.75 120 GLU A N 1
ATOM 984 C CA . GLU A 1 120 ? -15.702 -10.702 16.576 1.00 96.75 120 GLU A CA 1
ATOM 985 C C . GLU A 1 120 ? -15.745 -12.045 15.831 1.00 96.75 120 GLU A C 1
ATOM 987 O O . GLU A 1 120 ? -14.913 -12.300 14.958 1.00 96.75 120 GLU A O 1
ATOM 992 N N . THR A 1 121 ? -16.729 -12.899 16.126 1.00 96.75 121 THR A N 1
ATOM 993 C CA . THR A 1 121 ?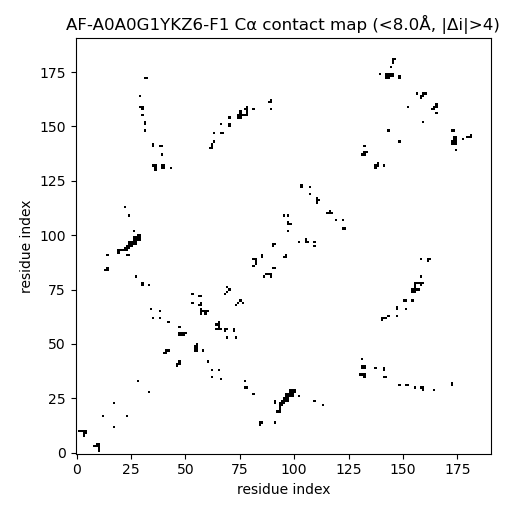 -16.855 -14.211 15.478 1.00 96.75 121 THR A CA 1
ATOM 994 C C . THR A 1 121 ? -17.181 -14.047 13.998 1.00 96.75 121 THR A C 1
ATOM 996 O O . THR A 1 121 ? -16.609 -14.752 13.163 1.00 96.75 121 THR A O 1
ATOM 999 N N . SER A 1 122 ? -18.058 -13.099 13.660 1.00 96.06 122 SER A N 1
ATOM 1000 C CA . SER A 1 122 ? -18.371 -12.751 12.269 1.00 96.06 122 SER A CA 1
ATOM 1001 C C . SER A 1 122 ? -17.133 -12.257 11.512 1.00 96.06 122 SER A C 1
ATOM 1003 O O . SER A 1 122 ? -16.827 -12.759 10.425 1.00 96.06 122 SER A O 1
ATOM 1005 N N . ILE A 1 123 ? -16.351 -11.349 12.111 1.00 94.94 123 ILE A N 1
ATOM 1006 C CA . ILE A 1 123 ? -15.117 -10.837 11.492 1.00 94.94 123 ILE A CA 1
ATOM 1007 C C . ILE A 1 123 ? -14.135 -11.984 11.226 1.00 94.94 123 ILE A C 1
ATOM 1009 O O . ILE A 1 123 ? -13.646 -12.133 10.108 1.00 94.94 123 ILE A O 1
ATOM 1013 N N . ARG A 1 124 ? -13.897 -12.849 12.219 1.00 95.06 124 ARG A N 1
ATOM 1014 C CA . ARG A 1 124 ? -12.963 -13.983 12.100 1.00 95.06 12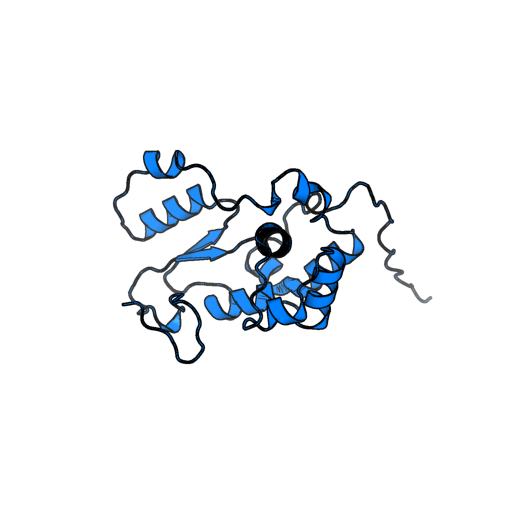4 ARG A CA 1
ATOM 1015 C C . ARG A 1 124 ? -13.384 -15.019 11.057 1.00 95.06 124 ARG A C 1
ATOM 1017 O O . ARG A 1 124 ? -12.528 -15.689 10.488 1.00 95.06 124 ARG A O 1
ATOM 1024 N N . ARG A 1 125 ? -14.687 -15.171 10.814 1.00 94.69 125 ARG A N 1
ATOM 1025 C CA . ARG A 1 125 ? -15.236 -16.104 9.814 1.00 94.69 125 ARG A CA 1
ATOM 1026 C C . ARG A 1 125 ? -15.279 -15.526 8.404 1.00 94.69 125 ARG A C 1
ATOM 1028 O O . ARG A 1 125 ? -15.536 -16.273 7.462 1.00 94.69 125 ARG A O 1
ATOM 1035 N N . THR A 1 126 ? -15.051 -14.225 8.249 1.00 90.62 126 THR A N 1
ATOM 1036 C CA . THR A 1 126 ? -15.084 -13.585 6.937 1.00 90.62 126 THR A CA 1
ATOM 1037 C C . THR A 1 126 ? -13.890 -14.067 6.106 1.00 90.62 126 THR A C 1
ATOM 1039 O O . THR A 1 126 ? -12.743 -13.893 6.525 1.00 90.62 126 THR A O 1
ATOM 1042 N N . PRO A 1 127 ? -14.118 -14.690 4.934 1.00 86.75 127 PRO A N 1
ATOM 1043 C CA . PRO A 1 127 ? -13.027 -15.193 4.115 1.00 86.75 127 PRO A CA 1
ATOM 1044 C C . PRO A 1 127 ? -12.189 -14.036 3.545 1.00 86.75 127 PRO A C 1
ATOM 1046 O O . PRO A 1 127 ? -12.735 -12.969 3.243 1.00 86.75 127 PRO A O 1
ATOM 1049 N N . PRO A 1 128 ? -10.876 -14.230 3.331 1.00 83.19 128 PRO A N 1
ATOM 1050 C CA . PRO A 1 128 ? -10.042 -13.207 2.716 1.00 83.19 128 PRO A CA 1
ATOM 1051 C C . PRO A 1 128 ? -10.518 -12.841 1.301 1.00 83.19 128 PRO A C 1
ATOM 1053 O O . PRO A 1 128 ? -10.763 -13.713 0.467 1.00 83.19 128 PRO A O 1
ATOM 1056 N N . ALA A 1 129 ? -10.577 -11.542 1.011 1.00 78.00 129 ALA A N 1
ATOM 1057 C CA . ALA A 1 129 ? -10.853 -11.000 -0.320 1.00 78.00 129 ALA A CA 1
ATOM 1058 C C . ALA A 1 129 ? -9.566 -10.475 -0.992 1.00 78.00 129 ALA A C 1
ATOM 1060 O O . ALA A 1 129 ? -8.534 -10.310 -0.343 1.00 78.00 129 ALA A O 1
ATOM 1061 N N . ASN A 1 130 ? -9.622 -10.186 -2.299 1.00 70.25 130 ASN A N 1
ATOM 1062 C CA . ASN A 1 130 ? -8.516 -9.603 -3.083 1.00 70.25 130 ASN A CA 1
ATOM 1063 C C . ASN A 1 130 ? -7.232 -10.454 -3.148 1.00 70.25 130 ASN A C 1
ATOM 1065 O O . ASN A 1 130 ? -6.112 -9.948 -3.100 1.00 70.25 130 ASN A O 1
ATOM 1069 N N . LEU A 1 131 ? -7.389 -11.763 -3.342 1.00 74.75 131 LEU A N 1
ATOM 1070 C CA . LEU A 1 131 ? -6.287 -12.730 -3.424 1.00 74.75 131 LEU A CA 1
ATOM 1071 C C . LEU A 1 131 ? -5.671 -12.867 -4.832 1.00 74.75 131 LEU A C 1
ATOM 1073 O O . LEU A 1 131 ? -5.108 -13.908 -5.149 1.00 74.75 131 LEU A O 1
ATOM 1077 N N . ALA A 1 132 ? -5.773 -11.852 -5.698 1.00 67.88 132 ALA A N 1
ATOM 1078 C CA . ALA A 1 132 ? -5.414 -11.973 -7.120 1.00 67.88 132 ALA A CA 1
ATOM 1079 C C . ALA A 1 132 ? -3.961 -12.433 -7.363 1.00 67.88 132 ALA A C 1
ATOM 1081 O O . ALA A 1 132 ? -3.734 -13.277 -8.223 1.00 67.88 132 ALA A O 1
ATOM 1082 N N . ALA A 1 133 ? -3.000 -11.943 -6.572 1.00 63.38 133 ALA A N 1
ATOM 1083 C CA . ALA A 1 133 ? -1.596 -12.367 -6.652 1.00 63.38 133 ALA A CA 1
ATOM 1084 C C . ALA A 1 133 ? -1.335 -13.801 -6.151 1.00 63.38 133 ALA A C 1
ATOM 1086 O O . ALA A 1 133 ? -0.268 -14.345 -6.405 1.00 63.38 133 ALA A O 1
ATOM 1087 N N . ARG A 1 134 ? -2.288 -14.412 -5.437 1.00 63.41 134 ARG A N 1
ATOM 1088 C CA . ARG A 1 134 ? -2.192 -15.789 -4.923 1.00 63.41 134 ARG A CA 1
ATOM 1089 C C . ARG A 1 134 ? -2.913 -16.811 -5.806 1.00 63.41 134 ARG A C 1
ATOM 1091 O O . ARG A 1 134 ? -3.035 -17.958 -5.407 1.00 63.41 134 ARG A O 1
ATOM 1098 N N . LEU A 1 135 ? -3.435 -16.394 -6.959 1.00 67.06 135 LEU A N 1
ATOM 1099 C CA . LEU A 1 135 ? -3.995 -17.317 -7.946 1.00 67.06 135 LEU A CA 1
ATOM 1100 C C . LEU A 1 135 ? -2.851 -17.993 -8.705 1.00 67.06 135 LEU A C 1
ATOM 1102 O O . LEU A 1 135 ? -1.879 -17.315 -9.041 1.00 67.06 135 LEU A O 1
ATOM 1106 N N . ASP A 1 136 ? -2.994 -19.286 -9.000 1.00 62.25 136 ASP A N 1
ATOM 1107 C CA . ASP A 1 136 ? -1.942 -20.143 -9.575 1.00 62.25 136 ASP A CA 1
ATOM 1108 C C . ASP A 1 136 ? -1.259 -19.522 -10.809 1.00 62.25 136 ASP A C 1
ATOM 1110 O O . ASP A 1 136 ? -0.031 -19.513 -10.914 1.00 62.25 136 ASP A O 1
ATOM 1114 N N . ASP A 1 137 ? -2.036 -18.887 -11.694 1.00 68.25 137 ASP A N 1
ATOM 1115 C CA . ASP A 1 137 ? -1.518 -18.221 -12.898 1.00 68.25 137 ASP A CA 1
ATOM 1116 C C . ASP A 1 137 ? -0.562 -17.055 -12.592 1.00 68.25 137 ASP A C 1
ATOM 1118 O O . ASP A 1 137 ? 0.351 -16.759 -13.369 1.00 68.25 137 ASP A O 1
ATOM 1122 N N . PHE A 1 138 ? -0.772 -16.357 -11.473 1.00 72.38 138 PHE A N 1
ATOM 1123 C CA . PHE A 1 138 ? 0.008 -15.183 -11.081 1.00 72.38 138 PHE A CA 1
ATOM 1124 C C . PHE A 1 138 ? 1.134 -15.525 -10.117 1.00 72.38 138 PHE A C 1
ATOM 1126 O O . PHE A 1 138 ? 2.185 -14.892 -10.206 1.00 72.38 138 PHE A O 1
ATOM 1133 N N . GLN A 1 139 ? 0.970 -16.555 -9.285 1.00 68.94 139 GLN A N 1
ATOM 1134 C CA . GLN A 1 139 ? 1.952 -16.960 -8.279 1.00 68.94 139 GLN A CA 1
ATOM 1135 C C . GLN A 1 139 ? 3.349 -17.187 -8.878 1.00 68.94 139 GLN A C 1
ATOM 1137 O O . GLN A 1 139 ? 4.352 -16.870 -8.247 1.00 68.94 139 GLN A O 1
ATO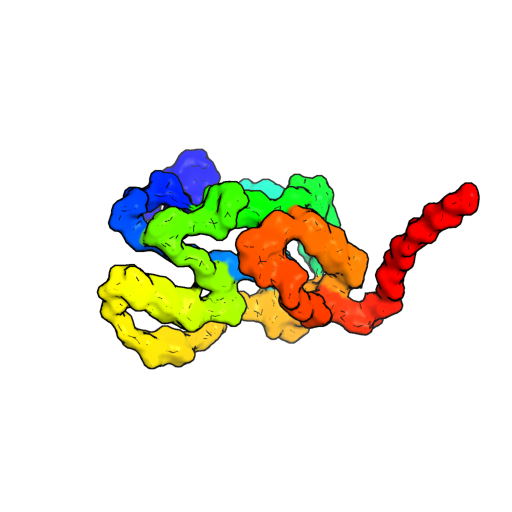M 1142 N N . HIS A 1 140 ? 3.431 -17.673 -10.119 1.00 75.94 140 HIS A N 1
ATOM 1143 C CA . HIS A 1 140 ? 4.702 -17.885 -10.817 1.00 75.94 140 HIS A CA 1
ATOM 1144 C C . HIS A 1 140 ? 5.188 -16.697 -11.654 1.00 75.94 140 HIS A C 1
ATOM 1146 O O . HIS A 1 140 ? 6.344 -16.698 -12.080 1.00 75.94 140 HIS A O 1
ATOM 1152 N N . ARG A 1 141 ? 4.319 -15.720 -11.936 1.00 82.38 141 ARG A N 1
ATOM 1153 C CA . ARG A 1 141 ? 4.603 -14.561 -12.800 1.00 82.38 141 ARG A CA 1
ATOM 1154 C C . ARG A 1 141 ? 4.941 -13.305 -12.007 1.00 82.38 141 ARG A C 1
ATOM 1156 O O . ARG A 1 141 ? 5.665 -12.459 -12.520 1.00 82.38 141 ARG A O 1
ATOM 1163 N N . CYS A 1 142 ? 4.445 -13.186 -10.778 1.00 87.19 142 CYS A N 1
ATOM 1164 C CA . CYS A 1 142 ? 4.690 -12.045 -9.902 1.00 87.19 142 CYS A CA 1
ATOM 1165 C C . CYS A 1 142 ? 5.823 -12.302 -8.896 1.00 87.19 142 CYS A C 1
ATOM 1167 O O . CYS A 1 142 ? 5.731 -11.882 -7.749 1.00 87.19 142 CYS A O 1
ATOM 1169 N N . LEU A 1 143 ? 6.883 -13.011 -9.289 1.00 90.31 143 LEU A N 1
ATOM 1170 C CA . LEU A 1 143 ? 8.043 -13.266 -8.427 1.00 90.31 143 LEU A CA 1
ATOM 1171 C C . LEU A 1 143 ? 9.192 -12.321 -8.767 1.00 90.31 143 LEU A C 1
ATOM 1173 O O . LEU A 1 143 ? 9.406 -11.981 -9.932 1.00 90.31 143 LEU A O 1
ATOM 1177 N N . TYR A 1 144 ? 9.946 -11.912 -7.755 1.00 92.75 144 TYR A N 1
ATOM 1178 C CA . TYR A 1 144 ? 11.114 -11.056 -7.915 1.00 92.75 144 TYR A CA 1
ATOM 1179 C C . TYR A 1 144 ? 12.339 -11.877 -8.322 1.00 92.75 144 TYR A C 1
ATOM 1181 O O . TYR A 1 144 ? 12.528 -13.004 -7.866 1.00 92.75 144 TYR A O 1
ATOM 1189 N N . THR A 1 145 ? 13.221 -11.295 -9.134 1.00 92.94 145 THR A N 1
ATOM 1190 C CA . THR A 1 145 ? 14.626 -11.730 -9.132 1.00 92.94 145 THR A CA 1
ATOM 1191 C C . THR A 1 145 ? 15.307 -11.218 -7.861 1.00 92.94 145 THR A C 1
ATOM 1193 O O . THR A 1 145 ? 14.838 -10.251 -7.262 1.00 92.94 145 THR A O 1
ATOM 1196 N N . ALA A 1 146 ? 16.425 -11.824 -7.454 1.00 91.50 146 ALA A N 1
ATOM 1197 C CA . ALA A 1 146 ? 17.183 -11.351 -6.290 1.00 91.50 146 ALA A CA 1
ATOM 1198 C C . ALA A 1 146 ? 17.630 -9.883 -6.437 1.00 91.50 146 ALA A C 1
ATOM 1200 O O . ALA A 1 146 ? 17.527 -9.108 -5.491 1.00 91.50 146 ALA A O 1
ATOM 1201 N N . GLU A 1 147 ? 18.056 -9.500 -7.643 1.00 93.94 147 GLU A N 1
ATOM 1202 C CA . GLU A 1 147 ? 18.427 -8.124 -7.992 1.00 93.94 147 GLU A CA 1
ATOM 1203 C C . GLU A 1 147 ? 17.246 -7.160 -7.822 1.00 93.94 147 GLU A C 1
ATOM 1205 O O . GLU A 1 147 ? 17.338 -6.219 -7.039 1.00 93.94 147 GLU A O 1
ATOM 1210 N N . LEU A 1 148 ? 16.108 -7.431 -8.475 1.00 95.56 148 LEU A N 1
ATOM 1211 C CA . LEU A 1 148 ? 14.936 -6.556 -8.381 1.00 95.56 148 LEU A CA 1
ATOM 1212 C C . LEU A 1 148 ? 14.375 -6.505 -6.963 1.00 95.56 148 LEU A C 1
ATOM 1214 O O . LEU A 1 148 ? 13.892 -5.460 -6.544 1.00 95.56 148 LEU A O 1
ATOM 1218 N N . LEU A 1 149 ? 14.424 -7.611 -6.213 1.00 95.12 149 LEU A N 1
ATOM 1219 C CA . LEU A 1 149 ? 14.023 -7.607 -4.810 1.00 95.12 149 LEU A CA 1
ATOM 1220 C C . LEU A 1 149 ? 14.874 -6.609 -4.023 1.00 95.12 149 LEU A C 1
ATOM 1222 O O . LEU A 1 149 ? 14.331 -5.755 -3.327 1.00 95.12 149 LEU A O 1
ATOM 1226 N N . TRP A 1 150 ? 16.197 -6.691 -4.172 1.00 94.56 150 TRP A N 1
ATOM 1227 C CA . TRP A 1 150 ? 17.126 -5.808 -3.481 1.00 94.56 150 TRP A CA 1
ATOM 1228 C C . TRP A 1 150 ? 16.935 -4.340 -3.886 1.00 94.56 150 TRP A C 1
ATOM 1230 O O . TRP A 1 150 ? 16.810 -3.484 -3.011 1.00 94.56 150 TRP A O 1
ATOM 1240 N N . GLU A 1 151 ? 16.829 -4.042 -5.183 1.00 97.25 151 GLU A N 1
ATOM 1241 C CA . GLU A 1 151 ? 16.597 -2.678 -5.680 1.00 97.25 151 GLU A CA 1
ATOM 1242 C C . GLU A 1 151 ? 15.285 -2.093 -5.143 1.00 97.25 151 GLU A C 1
ATOM 1244 O O . GLU A 1 151 ? 15.247 -0.956 -4.667 1.00 97.25 151 GLU A O 1
ATOM 1249 N N . MET A 1 152 ? 14.211 -2.886 -5.152 1.00 97.12 152 MET A N 1
ATOM 1250 C CA . MET A 1 152 ? 12.910 -2.468 -4.630 1.00 97.12 152 MET A CA 1
ATOM 1251 C C . MET A 1 152 ? 12.941 -2.268 -3.116 1.00 97.12 152 MET A C 1
ATOM 1253 O O . MET A 1 152 ? 12.350 -1.310 -2.625 1.00 97.12 152 MET A O 1
ATOM 1257 N N . M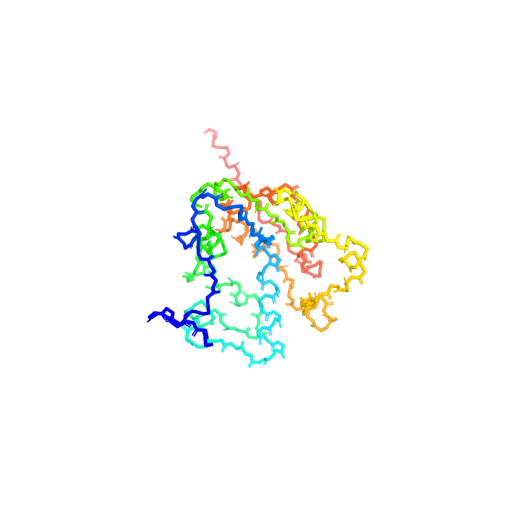ET A 1 153 ? 13.666 -3.106 -2.369 1.00 95.69 153 MET A N 1
ATOM 1258 C CA . MET A 1 153 ? 13.879 -2.903 -0.932 1.00 95.69 153 MET A CA 1
ATOM 1259 C C . MET A 1 153 ? 14.604 -1.590 -0.637 1.00 95.69 153 MET A C 1
ATOM 1261 O O . MET A 1 153 ? 14.238 -0.904 0.315 1.00 95.69 153 MET A O 1
ATOM 1265 N N . GLN A 1 154 ? 15.622 -1.232 -1.429 1.00 97.06 154 GLN A N 1
ATOM 1266 C CA . GLN A 1 154 ? 16.322 0.043 -1.256 1.00 97.06 154 GLN A CA 1
ATOM 1267 C C . GLN A 1 154 ? 15.404 1.220 -1.585 1.00 97.06 154 GLN A C 1
ATOM 1269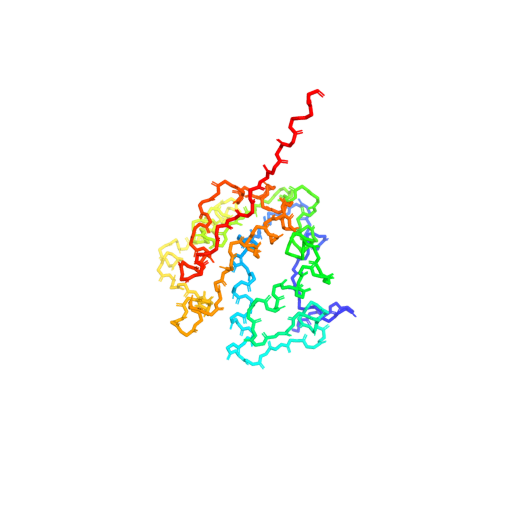 O O . GLN A 1 154 ? 15.300 2.162 -0.798 1.00 97.06 154 GLN A O 1
ATOM 1274 N N . SER A 1 155 ? 14.697 1.131 -2.712 1.00 97.88 155 SER A N 1
ATOM 1275 C CA . SER A 1 155 ? 13.757 2.153 -3.174 1.00 97.88 155 SER A CA 1
ATOM 1276 C C . SER A 1 155 ? 12.643 2.407 -2.151 1.00 97.88 155 SER A C 1
ATOM 1278 O O . SER A 1 155 ? 12.353 3.552 -1.813 1.00 97.88 155 SER A O 1
ATOM 1280 N N . GLU A 1 156 ? 12.083 1.344 -1.569 1.00 97.88 156 GLU A N 1
ATOM 1281 C CA . GLU A 1 156 ? 11.012 1.403 -0.564 1.00 97.88 156 GLU A CA 1
ATOM 1282 C C . GLU A 1 156 ? 11.516 1.440 0.886 1.00 97.88 156 GLU A C 1
ATOM 1284 O O . GLU A 1 156 ? 10.748 1.269 1.838 1.00 97.88 156 GLU A O 1
ATOM 1289 N N . GLY A 1 157 ? 12.819 1.657 1.082 1.00 95.88 157 GLY A N 1
ATOM 1290 C CA . GLY A 1 157 ? 13.478 1.463 2.370 1.00 95.88 157 GLY A CA 1
ATOM 1291 C C . GLY A 1 157 ? 12.882 2.296 3.506 1.00 95.88 157 GLY A C 1
ATOM 1292 O O . GLY A 1 157 ? 12.948 1.886 4.663 1.00 95.88 157 GLY A O 1
ATOM 1293 N N . HIS A 1 158 ? 12.281 3.446 3.196 1.00 95.25 158 HIS A N 1
ATOM 1294 C CA . HIS A 1 158 ? 11.654 4.297 4.201 1.00 95.25 158 HIS A CA 1
ATOM 1295 C C . HIS A 1 158 ? 10.439 3.619 4.840 1.00 95.25 158 HIS A C 1
ATOM 1297 O O . HIS A 1 158 ? 10.447 3.388 6.046 1.00 95.25 158 HIS A O 1
ATOM 1303 N N . ALA A 1 159 ? 9.436 3.224 4.048 1.00 96.00 159 ALA A N 1
ATOM 1304 C CA . ALA A 1 159 ? 8.280 2.499 4.570 1.00 96.00 159 ALA A CA 1
ATOM 1305 C C . ALA A 1 159 ? 8.684 1.163 5.190 1.00 96.00 159 ALA A C 1
ATOM 1307 O O . ALA A 1 159 ? 8.164 0.798 6.241 1.00 96.00 159 ALA A O 1
ATOM 1308 N N . MET A 1 160 ? 9.629 0.454 4.562 1.00 95.69 160 MET A N 1
ATOM 1309 C CA . MET A 1 160 ? 10.114 -0.828 5.067 1.00 95.69 160 MET A CA 1
ATOM 1310 C C . MET A 1 160 ? 10.642 -0.703 6.500 1.00 95.69 160 MET A C 1
ATOM 1312 O O . MET A 1 160 ? 10.263 -1.501 7.350 1.00 95.69 160 MET A O 1
ATOM 1316 N N . ARG A 1 161 ? 11.455 0.319 6.793 1.00 95.75 161 ARG A N 1
ATOM 1317 C CA . ARG A 1 161 ? 11.998 0.548 8.140 1.00 95.75 161 ARG A CA 1
ATOM 1318 C C . ARG A 1 161 ? 10.967 1.134 9.098 1.00 95.75 161 ARG A C 1
ATOM 1320 O O . ARG A 1 161 ? 10.784 0.594 10.184 1.00 95.75 161 ARG A O 1
ATOM 1327 N N . SER A 1 162 ? 10.281 2.209 8.705 1.00 94.81 162 SER A N 1
ATOM 1328 C CA . SER A 1 162 ? 9.342 2.917 9.589 1.00 94.81 162 SER A CA 1
ATOM 1329 C C . SER A 1 162 ? 8.180 2.030 10.030 1.00 94.81 162 SER A C 1
ATOM 1331 O O . SER A 1 162 ? 7.718 2.134 11.160 1.00 94.81 162 SER A O 1
ATOM 1333 N N . LEU A 1 163 ? 7.734 1.121 9.159 1.00 94.06 163 LEU A N 1
ATOM 1334 C CA . LEU A 1 163 ? 6.644 0.195 9.456 1.00 94.06 163 LEU A CA 1
ATOM 1335 C C . LEU A 1 163 ? 7.139 -1.174 9.933 1.00 94.06 163 LEU A C 1
ATOM 1337 O O . LEU A 1 163 ? 6.301 -2.004 10.266 1.00 94.06 163 LEU A O 1
ATOM 1341 N N . GLY A 1 164 ? 8.455 -1.422 9.993 1.00 93.50 164 GLY A N 1
ATOM 1342 C CA . GLY A 1 164 ? 9.064 -2.648 10.523 1.00 93.50 164 GLY A CA 1
ATOM 1343 C C . GLY A 1 164 ? 8.920 -3.894 9.639 1.00 93.50 164 GLY A C 1
ATOM 1344 O O . GLY A 1 164 ? 8.744 -4.990 10.171 1.00 93.50 164 GLY A O 1
ATOM 1345 N N . TYR A 1 165 ? 8.936 -3.728 8.315 1.00 94.06 165 TYR A N 1
ATOM 1346 C CA . TYR A 1 165 ? 8.995 -4.808 7.318 1.00 94.06 165 TYR A CA 1
ATOM 1347 C C . TYR A 1 165 ? 10.433 -5.201 6.940 1.00 94.06 165 TYR A C 1
ATOM 1349 O O . TYR A 1 165 ? 10.656 -6.257 6.358 1.00 94.06 165 TYR A O 1
ATOM 1357 N N . ASP A 1 166 ? 11.427 -4.374 7.269 1.00 89.19 166 ASP A N 1
ATOM 1358 C CA . ASP A 1 166 ? 12.851 -4.606 6.987 1.00 89.19 166 ASP A CA 1
ATOM 1359 C C . ASP A 1 166 ? 13.456 -5.803 7.745 1.00 89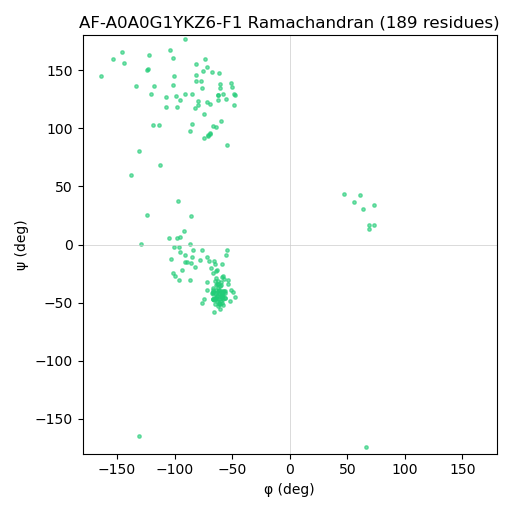.19 166 ASP A C 1
ATOM 1361 O O . ASP A 1 166 ? 14.543 -6.265 7.405 1.00 89.19 166 ASP A O 1
ATOM 1365 N N . ARG A 1 167 ? 12.748 -6.311 8.759 1.00 86.81 167 ARG A N 1
ATOM 1366 C CA . ARG A 1 167 ? 13.165 -7.441 9.606 1.00 86.81 167 ARG A CA 1
ATOM 1367 C C . ARG A 1 167 ? 12.504 -8.769 9.235 1.00 86.81 167 ARG A C 1
ATOM 1369 O O . ARG A 1 167 ? 12.752 -9.771 9.900 1.00 86.81 167 ARG A O 1
ATOM 1376 N N . GLU A 1 168 ? 11.614 -8.769 8.248 1.00 86.69 168 GLU A N 1
ATOM 1377 C CA . GLU A 1 168 ? 10.868 -9.963 7.851 1.00 86.69 168 GLU A CA 1
ATOM 1378 C C . GLU A 1 168 ? 11.695 -10.875 6.937 1.00 86.69 168 GLU A C 1
ATOM 1380 O O . GLU A 1 168 ? 12.605 -10.423 6.242 1.00 86.69 168 GLU A O 1
ATOM 1385 N N . ASP A 1 169 ? 11.359 -12.168 6.913 1.00 82.62 169 ASP A N 1
ATOM 1386 C CA . ASP A 1 169 ? 11.900 -13.077 5.904 1.00 82.62 169 ASP A CA 1
ATOM 1387 C C . ASP A 1 169 ? 11.230 -12.809 4.548 1.00 82.62 169 ASP A C 1
ATOM 1389 O O . ASP A 1 169 ? 10.042 -13.069 4.338 1.00 82.62 169 ASP A O 1
ATOM 1393 N N . LEU A 1 170 ? 12.023 -12.290 3.614 1.00 84.44 170 LEU A N 1
ATOM 1394 C CA . LEU A 1 170 ? 11.583 -11.914 2.274 1.00 84.44 170 LEU A CA 1
ATOM 1395 C C . LEU A 1 170 ? 11.822 -13.022 1.236 1.00 84.44 170 LEU A C 1
ATOM 1397 O O . LEU A 1 170 ? 11.578 -12.812 0.047 1.00 84.44 170 LEU A O 1
ATOM 1401 N N . SER A 1 171 ? 12.260 -14.214 1.660 1.00 81.25 171 SER A N 1
ATOM 1402 C CA . SER A 1 171 ? 12.509 -15.359 0.775 1.00 81.25 171 SER A CA 1
ATOM 1403 C C . SER A 1 171 ? 11.275 -15.769 -0.038 1.00 81.25 171 SER A C 1
ATOM 1405 O O . SER A 1 171 ? 11.402 -16.212 -1.182 1.00 81.25 171 SER A O 1
ATOM 1407 N N . CYS A 1 172 ? 10.074 -15.545 0.506 1.00 80.31 172 CYS A N 1
ATOM 1408 C CA . CYS A 1 172 ? 8.800 -15.827 -0.157 1.00 80.31 172 CYS A CA 1
ATOM 1409 C C . CYS A 1 172 ? 8.537 -14.979 -1.418 1.00 80.31 172 CYS A C 1
ATOM 1411 O O . CYS A 1 172 ? 7.686 -15.345 -2.227 1.00 80.31 172 CYS A O 1
ATOM 1413 N N . PHE A 1 173 ? 9.261 -13.871 -1.614 1.00 82.81 173 PHE A N 1
ATOM 1414 C CA . PHE A 1 173 ? 9.123 -13.010 -2.792 1.00 82.81 173 PHE A CA 1
ATOM 1415 C C . PHE A 1 173 ? 9.975 -13.463 -3.985 1.00 82.81 173 PHE A C 1
ATOM 1417 O O . PHE A 1 173 ? 9.746 -13.007 -5.108 1.00 82.81 173 PHE A O 1
ATOM 1424 N N . LEU A 1 174 ? 10.958 -14.338 -3.764 1.00 82.19 174 LEU A N 1
ATOM 1425 C CA . LEU A 1 174 ? 11.948 -14.707 -4.772 1.00 82.19 174 LEU A CA 1
ATOM 1426 C C . LEU A 1 174 ? 11.438 -15.768 -5.751 1.00 82.19 174 LEU A C 1
ATOM 1428 O O . LEU A 1 174 ? 10.836 -16.771 -5.369 1.00 82.19 174 LEU A O 1
ATOM 1432 N N . ASP A 1 175 ? 11.791 -15.603 -7.028 1.00 72.81 175 ASP A N 1
ATOM 1433 C CA . ASP A 1 175 ? 11.734 -16.682 -8.010 1.00 72.81 175 ASP A CA 1
ATOM 1434 C C . ASP A 1 175 ? 12.897 -17.645 -7.767 1.00 72.81 175 ASP A C 1
ATOM 1436 O O . ASP A 1 175 ? 13.998 -17.479 -8.295 1.00 72.81 175 ASP A O 1
ATOM 1440 N N . GLN A 1 176 ? 12.651 -18.680 -6.964 1.00 60.47 176 GLN A N 1
ATOM 1441 C CA . GLN A 1 176 ? 13.664 -19.680 -6.612 1.00 60.47 176 GLN A CA 1
ATOM 1442 C C . GLN A 1 176 ? 14.244 -20.416 -7.838 1.00 60.47 176 GLN A C 1
ATOM 1444 O O . GLN A 1 176 ? 15.336 -20.977 -7.755 1.00 60.47 176 GLN A O 1
ATOM 1449 N N . ARG A 1 177 ? 13.569 -20.357 -8.999 1.00 55.91 177 ARG A N 1
ATOM 1450 C CA . ARG A 1 177 ? 14.017 -20.949 -10.274 1.00 55.91 177 ARG A CA 1
ATOM 1451 C C . ARG A 1 177 ? 15.095 -20.126 -10.991 1.00 55.91 177 ARG A C 1
ATOM 1453 O O . ARG A 1 177 ? 15.722 -20.638 -11.913 1.00 55.91 177 ARG A O 1
ATOM 1460 N N . LYS A 1 178 ? 15.328 -18.872 -10.587 1.00 50.59 178 LYS A N 1
ATOM 1461 C CA . LYS A 1 178 ? 16.370 -17.987 -11.133 1.00 50.59 178 LYS A CA 1
ATOM 1462 C C . LYS A 1 178 ? 17.443 -17.719 -10.076 1.00 50.59 178 LYS A C 1
ATOM 1464 O O . LYS A 1 178 ? 17.578 -16.609 -9.571 1.00 50.59 178 LYS A O 1
ATOM 1469 N N . HIS A 1 179 ? 18.209 -18.752 -9.732 1.00 40.88 179 HIS A N 1
ATOM 1470 C CA . HIS A 1 179 ? 19.434 -18.597 -8.947 1.00 40.88 179 HIS A CA 1
ATOM 1471 C C . HIS A 1 179 ? 20.518 -17.918 -9.805 1.00 40.88 179 HIS A C 1
ATOM 1473 O O . HIS A 1 179 ? 21.260 -18.586 -10.518 1.00 40.88 179 HIS A O 1
ATOM 1479 N N . SER A 1 180 ? 20.624 -16.592 -9.719 1.00 41.25 180 SER A N 1
ATOM 1480 C CA . SER A 1 180 ? 21.898 -15.897 -9.932 1.00 41.25 180 SER A CA 1
ATOM 1481 C C . SER A 1 180 ? 22.380 -15.404 -8.568 1.00 41.25 180 SER A C 1
ATOM 1483 O O . SER A 1 180 ? 21.599 -14.754 -7.870 1.00 41.25 180 SER A O 1
ATOM 1485 N N . PRO A 1 181 ? 23.617 -15.723 -8.147 1.00 43.69 181 PRO A N 1
ATOM 1486 C CA . PRO A 1 181 ? 24.144 -15.237 -6.880 1.00 43.69 181 PRO A CA 1
ATOM 1487 C C . PRO A 1 181 ? 24.193 -13.705 -6.889 1.00 43.69 181 PRO A C 1
ATOM 1489 O O . PRO A 1 181 ? 24.555 -13.094 -7.896 1.00 43.69 181 PRO A O 1
ATOM 1492 N N . LEU A 1 182 ? 23.802 -13.099 -5.764 1.00 45.53 182 LEU A N 1
ATOM 1493 C CA . LEU A 1 182 ? 23.920 -11.661 -5.519 1.00 45.53 182 LEU A CA 1
ATOM 1494 C C . LEU A 1 182 ? 25.359 -11.197 -5.823 1.00 45.53 182 LEU A C 1
ATOM 1496 O O . LEU A 1 182 ? 26.302 -11.908 -5.457 1.00 45.53 182 LEU A O 1
ATOM 1500 N N . PRO A 1 183 ? 25.568 -10.031 -6.461 1.00 40.38 183 PRO A N 1
ATOM 1501 C CA . PRO A 1 183 ? 26.911 -9.507 -6.663 1.00 40.38 183 PRO A CA 1
ATOM 1502 C C . PRO A 1 183 ? 27.566 -9.240 -5.305 1.00 40.38 183 PRO A C 1
ATOM 1504 O O . PRO A 1 183 ? 27.026 -8.524 -4.461 1.00 40.38 183 PRO A O 1
ATOM 1507 N N . ALA A 1 184 ? 28.734 -9.845 -5.090 1.00 43.88 184 ALA A N 1
ATOM 1508 C CA . ALA A 1 184 ? 29.530 -9.631 -3.894 1.00 43.88 184 ALA A CA 1
ATOM 1509 C C . ALA A 1 184 ? 29.961 -8.159 -3.809 1.00 43.88 184 ALA A C 1
ATOM 1511 O O . ALA A 1 184 ? 30.532 -7.602 -4.749 1.00 43.88 184 ALA A O 1
ATOM 1512 N N . THR A 1 185 ? 29.721 -7.531 -2.662 1.00 41.53 185 THR A N 1
ATOM 1513 C CA . THR A 1 185 ? 30.322 -6.243 -2.320 1.00 41.53 185 THR A CA 1
ATOM 1514 C C . THR A 1 185 ? 31.825 -6.441 -2.139 1.00 41.53 185 THR A C 1
ATOM 1516 O O . THR A 1 185 ? 32.273 -6.936 -1.103 1.00 41.53 185 THR A O 1
ATOM 1519 N N . ASN A 1 186 ? 32.618 -6.059 -3.139 1.00 39.31 186 ASN A N 1
ATOM 1520 C CA . ASN A 1 186 ? 34.065 -5.955 -2.990 1.00 39.31 186 ASN A CA 1
ATOM 1521 C C . ASN A 1 186 ? 34.387 -4.779 -2.057 1.00 39.31 186 ASN A C 1
ATOM 1523 O O . ASN A 1 186 ? 34.507 -3.635 -2.495 1.00 39.31 186 ASN A O 1
ATOM 1527 N N . HIS A 1 187 ? 34.572 -5.058 -0.767 1.00 40.12 187 HIS A N 1
ATOM 1528 C CA . HIS A 1 187 ? 35.369 -4.186 0.085 1.00 40.12 187 HIS A CA 1
ATOM 1529 C C . HIS A 1 187 ? 36.832 -4.331 -0.333 1.00 40.12 187 HIS A C 1
ATOM 1531 O O . HIS A 1 187 ? 37.540 -5.236 0.097 1.00 40.12 187 HIS A O 1
ATOM 1537 N N . SER A 1 188 ? 37.271 -3.435 -1.214 1.00 39.59 188 SER A N 1
ATOM 1538 C CA . SER A 1 188 ? 38.685 -3.242 -1.507 1.00 39.59 188 SER A CA 1
ATOM 1539 C C . SER A 1 188 ? 39.349 -2.616 -0.279 1.00 39.59 188 SER A C 1
ATOM 1541 O O . SER A 1 188 ? 39.336 -1.399 -0.108 1.00 39.59 188 SER A O 1
ATOM 1543 N N . THR A 1 189 ? 39.949 -3.439 0.576 1.00 45.56 189 THR A N 1
ATOM 1544 C CA . THR A 1 189 ? 41.026 -3.004 1.466 1.00 45.56 189 THR A CA 1
ATOM 1545 C C . THR A 1 189 ? 42.208 -2.591 0.592 1.00 45.56 189 THR A C 1
ATOM 1547 O O . THR A 1 189 ? 42.919 -3.426 0.038 1.00 45.56 189 THR A O 1
ATOM 1550 N N . ARG A 1 190 ? 42.387 -1.279 0.406 1.00 42.56 190 ARG A N 1
ATOM 1551 C CA . ARG A 1 190 ? 43.664 -0.726 -0.050 1.00 42.56 190 ARG A CA 1
ATOM 1552 C C . ARG A 1 190 ? 44.657 -0.826 1.106 1.00 42.56 190 ARG A C 1
ATOM 1554 O O . ARG A 1 190 ? 44.366 -0.346 2.200 1.00 42.56 190 ARG A O 1
ATOM 1561 N N . SER A 1 191 ? 45.762 -1.508 0.823 1.00 47.09 191 SER A N 1
ATOM 1562 C CA . SER A 1 191 ? 47.013 -1.504 1.586 1.00 47.09 191 SER A CA 1
ATOM 1563 C C . SER A 1 191 ? 47.648 -0.120 1.627 1.00 47.09 191 SER A C 1
ATOM 1565 O O . SER A 1 191 ? 47.387 0.670 0.687 1.00 47.09 191 SER A O 1
#

Solvent-accessible surface area (backbone atoms only — not comparable to full-atom values): 11621 Å² total; per-residue (Å²): 134,86,74,70,53,101,80,75,50,78,80,65,85,45,61,91,73,49,64,86,88,52,76,46,72,48,71,48,60,60,62,71,62,43,56,35,38,51,51,32,43,26,61,75,66,74,50,72,49,73,86,40,68,67,44,52,68,21,67,56,100,43,50,68,56,22,50,52,32,33,58,72,78,36,64,20,47,61,29,54,53,47,30,75,58,25,42,94,75,64,48,48,85,75,39,42,79,33,39,58,93,45,39,67,63,38,48,56,48,49,39,55,75,64,70,57,88,78,64,65,68,60,58,73,66,55,74,90,77,88,58,50,36,73,35,78,84,31,52,78,54,56,43,30,48,67,64,59,45,52,53,48,48,62,42,29,37,63,43,28,53,69,72,61,52,70,79,56,87,63,69,86,47,46,39,79,90,59,82,65,83,79,83,79,82,79,78,77,79,77,129